Protein AF-A0A2E8PSR3-F1 (afdb_monomer)

Secondary structure (DSSP, 8-state):
-HHHHHHHHHHHHHHHHHHHHHHHHHHHHHHHHHHHHHHHHHHHHHHHHHHHHHS--HHHH--HHHHHHTTSS-HHHHHHHHHHHTPPPP--HHHHHHHHHHTSSEE----SS-SEEESS--GGG-EE-HHHHHHHHHHHHHHHHHHTTT--TT--PPP-EEEEEEEE----HHHHHHHHTT-TTS-S--GGGGTSEEEEEEEEEEEEPPPSPGGGGGG--HHHHHHHHHHHHHHHHHHHHSHHHHHHHHHHHHHHHHHTTSEEEEEETTTTEEEEEE-GGG--

Radius of gyration: 26.31 Å; Cα contacts (8 Å, |Δi|>4): 377; chains: 1; bounding box: 88×57×63 Å

Foldseek 3Di:
DVVVVVVVVVVVVVVVVVVVVVVVVVVVVVVVLVVLVVVLVVLLVLVLVLLVVPFDFQVVLDDPVLQVLLAVQDQVNLVVLVVVVVFDFAADLVSLVVCCVVLQKPADDDDLPDLAEEDPEDRSFRIAGPLLVLLVVVLSVQLQCLSCVPPDPPDPRDDWRKYWYWHGFAQHLVNQVVVCVPPVPDDSDGSNRRRQKTKTQLQFMFTSGDADDPPPPPQCDPSSVVVVVVNRVSRRVSSNVSSRRSSSSSSVSQSVCVVVVQWRWHDDVPVNIIMIGGNSVSRD

Structure (mmCIF, N/CA/C/O backbone):
data_AF-A0A2E8PSR3-F1
#
_entry.id   AF-A0A2E8PSR3-F1
#
loop_
_atom_site.group_PDB
_atom_site.id
_atom_site.type_symbol
_atom_site.label_atom_id
_atom_site.label_alt_id
_atom_site.label_comp_id
_atom_site.label_asym_id
_atom_site.label_entity_id
_atom_site.label_seq_id
_atom_site.pdbx_PDB_ins_code
_atom_site.Cartn_x
_atom_site.Cartn_y
_atom_site.Cartn_z
_atom_site.occupancy
_atom_site.B_iso_or_equiv
_atom_site.auth_seq_id
_atom_site.auth_comp_id
_atom_site.auth_asym_id
_atom_site.auth_atom_id
_atom_site.pdbx_PDB_model_num
ATOM 1 N N . MET A 1 1 ? 56.853 38.769 -36.477 1.00 58.41 1 MET A N 1
ATOM 2 C CA . MET A 1 1 ? 56.092 37.809 -37.316 1.00 58.41 1 MET A CA 1
ATOM 3 C C . MET A 1 1 ? 56.112 36.380 -36.774 1.00 58.41 1 MET A C 1
ATOM 5 O O . MET A 1 1 ? 55.035 35.826 -36.620 1.00 58.41 1 MET A O 1
ATOM 9 N N . LYS A 1 2 ? 57.267 35.787 -36.417 1.00 56.69 2 LYS A N 1
ATOM 10 C CA . LYS A 1 2 ? 57.313 34.405 -35.887 1.00 56.69 2 LYS A CA 1
ATOM 11 C C . LYS A 1 2 ? 56.528 34.196 -34.576 1.00 56.69 2 LYS A C 1
ATOM 13 O O . LYS A 1 2 ? 55.822 33.204 -34.482 1.00 56.69 2 LYS A O 1
ATOM 18 N N . SER A 1 3 ? 56.565 35.140 -33.623 1.00 60.84 3 SER A N 1
ATOM 19 C CA . SER A 1 3 ? 55.816 34.989 -32.358 1.00 60.84 3 SER A CA 1
ATOM 20 C C . SER A 1 3 ? 54.292 35.126 -32.510 1.00 60.84 3 SER A C 1
ATOM 22 O O . SER A 1 3 ? 53.546 34.518 -31.751 1.00 60.84 3 SER A O 1
ATOM 24 N N . LEU A 1 4 ? 53.812 35.869 -33.516 1.00 60.88 4 LEU A N 1
ATOM 25 C CA . LEU A 1 4 ? 52.376 36.007 -33.792 1.00 60.88 4 LEU A CA 1
ATOM 26 C C . LEU A 1 4 ? 51.797 34.709 -34.386 1.00 60.88 4 LEU A C 1
ATOM 28 O O . LEU A 1 4 ? 50.709 34.285 -34.006 1.00 60.88 4 LEU A O 1
ATOM 32 N N . LEU A 1 5 ? 52.556 34.046 -35.271 1.00 65.81 5 LEU A N 1
ATOM 33 C CA . LEU A 1 5 ? 52.178 32.751 -35.848 1.00 65.81 5 LEU A CA 1
ATOM 34 C C . LEU A 1 5 ? 52.137 31.634 -34.796 1.00 65.81 5 LEU A C 1
ATOM 36 O O . LEU A 1 5 ? 51.231 30.801 -34.823 1.00 65.81 5 LEU A O 1
ATOM 40 N N . THR A 1 6 ? 53.087 31.613 -33.856 1.00 68.31 6 THR A N 1
ATOM 41 C CA . THR A 1 6 ? 53.119 30.599 -32.790 1.00 68.31 6 THR A CA 1
ATOM 42 C C . THR A 1 6 ? 51.973 30.772 -31.796 1.00 68.31 6 THR A C 1
ATOM 44 O O . THR A 1 6 ? 51.371 29.781 -31.395 1.00 68.31 6 THR A O 1
ATOM 47 N N . VAL A 1 7 ? 51.612 32.013 -31.446 1.00 69.88 7 VAL A N 1
ATOM 48 C CA . VAL A 1 7 ? 50.466 32.293 -30.561 1.00 69.88 7 VAL A CA 1
ATOM 49 C C . VAL A 1 7 ? 49.140 31.932 -31.241 1.00 69.88 7 VAL A C 1
ATOM 51 O O . VAL A 1 7 ? 48.287 31.306 -30.619 1.00 69.88 7 VAL A O 1
ATOM 54 N N . SER A 1 8 ? 48.986 32.241 -32.533 1.00 72.25 8 SER A N 1
ATOM 55 C CA . SER A 1 8 ? 47.797 31.859 -33.309 1.00 72.25 8 SER A CA 1
ATOM 56 C C . SER A 1 8 ? 47.645 30.338 -33.449 1.00 72.25 8 SER A C 1
ATOM 58 O O . SER A 1 8 ? 46.539 29.820 -33.310 1.00 72.25 8 SER A O 1
ATOM 60 N N . SER A 1 9 ? 48.751 29.612 -33.646 1.00 78.94 9 SER A N 1
ATOM 61 C CA . SER A 1 9 ? 48.741 28.144 -33.737 1.00 78.94 9 SER A CA 1
ATOM 62 C C . SER A 1 9 ? 48.391 27.485 -32.399 1.00 78.94 9 SER A C 1
ATOM 64 O O . SER A 1 9 ? 47.628 26.523 -32.366 1.00 78.94 9 SER A O 1
ATOM 66 N N . LEU A 1 10 ? 48.899 28.025 -31.284 1.00 81.81 10 LEU A N 1
ATOM 67 C CA . LEU A 1 10 ? 48.559 27.549 -29.942 1.00 81.81 10 LEU A CA 1
ATOM 68 C C . LEU A 1 10 ? 47.076 27.781 -29.622 1.00 81.81 10 LEU A C 1
ATOM 70 O O . LEU A 1 10 ? 46.417 26.891 -29.092 1.00 81.81 10 LEU A O 1
ATOM 74 N N . PHE A 1 11 ? 46.535 28.944 -29.992 1.00 84.69 11 PHE A N 1
ATOM 75 C CA . PHE A 1 11 ? 45.114 29.247 -29.815 1.00 84.69 11 PHE A CA 1
ATOM 76 C C . PHE A 1 11 ? 44.221 28.303 -30.632 1.00 84.69 11 PHE A C 1
ATOM 78 O O . PHE A 1 11 ? 43.220 27.807 -30.119 1.00 84.69 11 PHE A O 1
ATOM 85 N N . LEU A 1 12 ? 44.610 27.994 -31.874 1.00 87.81 12 LEU A N 1
ATOM 86 C CA . LEU A 1 12 ? 43.885 27.043 -32.717 1.00 87.81 12 LEU A CA 1
ATOM 87 C C . LEU A 1 12 ? 43.895 25.628 -32.118 1.00 87.81 12 LEU A C 1
ATOM 89 O O . LEU A 1 12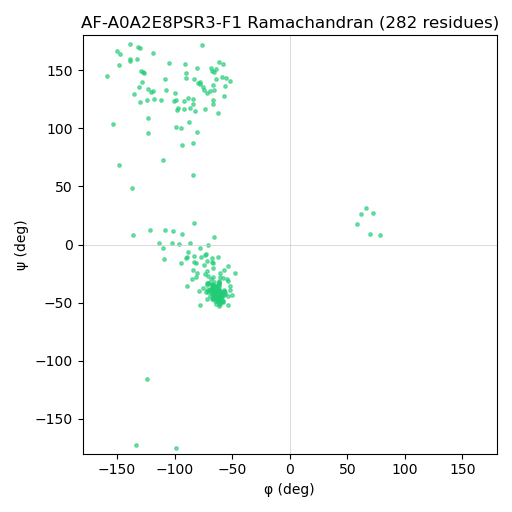 ? 42.860 24.972 -32.101 1.00 87.81 12 LEU A O 1
ATOM 93 N N . LEU A 1 13 ? 45.029 25.178 -31.570 1.00 88.06 13 LEU A N 1
ATOM 94 C CA . LEU A 1 13 ? 45.125 23.879 -30.894 1.00 88.06 13 LEU A CA 1
ATOM 95 C C . LEU A 1 13 ? 44.251 23.808 -29.638 1.00 88.06 13 LEU A C 1
ATOM 97 O O . LEU A 1 13 ? 43.579 22.800 -29.430 1.00 88.06 13 LEU A O 1
ATOM 101 N N . ILE A 1 14 ? 44.216 24.873 -28.830 1.00 90.44 14 ILE A N 1
ATOM 102 C CA . ILE A 1 14 ? 43.336 24.954 -27.654 1.00 90.44 14 ILE A CA 1
ATOM 103 C C . ILE A 1 14 ? 41.868 24.904 -28.088 1.00 90.44 14 ILE A C 1
ATOM 105 O O . ILE A 1 14 ? 41.088 24.158 -27.501 1.00 90.44 14 ILE A O 1
ATOM 109 N N . LEU A 1 15 ? 41.495 25.639 -29.140 1.00 91.00 15 LEU A N 1
ATOM 110 C CA . LEU A 1 15 ? 40.131 25.635 -29.667 1.00 91.00 15 LEU A CA 1
ATOM 111 C C . LEU A 1 15 ? 39.737 24.249 -30.199 1.00 91.00 15 LEU A C 1
ATOM 113 O O . LEU A 1 15 ? 38.677 23.741 -29.847 1.00 91.00 15 LEU A O 1
ATOM 117 N N . CYS A 1 16 ? 40.596 23.602 -30.992 1.00 91.38 16 CYS A N 1
ATOM 118 C CA . CYS A 1 16 ? 40.361 22.243 -31.483 1.00 91.38 16 CYS A CA 1
ATOM 119 C C . CYS A 1 16 ? 40.261 21.228 -30.337 1.00 91.38 16 CYS A C 1
ATOM 121 O O . CYS A 1 16 ? 39.385 20.368 -30.371 1.00 91.38 16 CYS A O 1
ATOM 123 N N . GLY A 1 17 ? 41.109 21.347 -29.311 1.00 90.00 17 GLY A N 1
ATOM 124 C CA . GLY A 1 17 ? 41.051 20.512 -28.113 1.00 90.00 17 GLY A CA 1
ATOM 125 C C . GLY A 1 17 ? 39.755 20.706 -27.324 1.00 90.00 17 GLY A C 1
ATOM 126 O O . GLY A 1 17 ? 39.128 19.724 -26.937 1.00 90.00 17 GLY A O 1
ATOM 127 N N . ALA A 1 18 ? 39.305 21.952 -27.148 1.00 90.56 18 ALA A N 1
ATOM 128 C CA . ALA A 1 18 ? 38.046 22.271 -26.476 1.00 90.56 18 ALA A CA 1
ATOM 129 C C . ALA A 1 18 ? 36.828 21.751 -27.256 1.00 90.56 18 ALA A C 1
ATOM 131 O O . ALA A 1 18 ? 35.923 21.170 -26.663 1.00 90.56 18 ALA A O 1
ATOM 132 N N . VAL A 1 19 ? 36.825 21.899 -28.585 1.00 91.06 19 VAL A N 1
ATOM 133 C CA . VAL A 1 19 ? 35.772 21.358 -29.457 1.00 91.06 19 VAL A CA 1
ATOM 134 C C . VAL A 1 19 ? 35.756 19.829 -29.409 1.00 91.06 19 VAL A C 1
ATOM 136 O O . VAL A 1 19 ? 34.691 19.241 -29.238 1.00 91.06 19 VAL A O 1
ATOM 139 N N . TYR A 1 20 ? 36.918 19.176 -29.499 1.00 93.06 20 TYR A N 1
ATOM 140 C CA . TYR A 1 20 ? 37.021 17.719 -29.385 1.00 93.06 20 TYR A CA 1
ATOM 141 C C . TYR A 1 20 ? 36.521 17.221 -28.026 1.00 93.06 20 TYR A C 1
ATOM 143 O O . TYR A 1 20 ? 35.704 16.305 -27.973 1.00 93.06 20 TYR A O 1
ATOM 151 N N . TYR A 1 21 ? 36.957 17.858 -26.935 1.00 92.06 21 TYR A N 1
ATOM 152 C CA . TYR A 1 21 ? 36.487 17.538 -25.589 1.00 92.06 21 TYR A CA 1
ATOM 153 C C . TYR A 1 21 ? 34.970 17.716 -25.470 1.00 92.06 21 TYR A C 1
ATOM 155 O O . TYR A 1 21 ? 34.292 16.852 -24.918 1.00 92.06 21 TYR A O 1
ATOM 163 N N . HIS A 1 22 ? 34.420 18.792 -26.041 1.00 89.69 22 HIS A N 1
ATOM 164 C CA . HIS A 1 22 ? 32.982 19.027 -26.050 1.00 89.69 22 HIS A CA 1
ATOM 165 C C . HIS A 1 22 ? 32.233 17.899 -26.777 1.00 89.69 22 HIS A C 1
ATO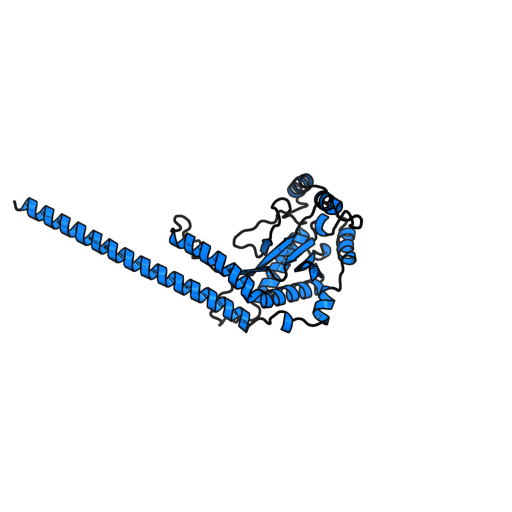M 167 O O . HIS A 1 22 ? 31.342 17.296 -26.183 1.00 89.69 22 HIS A O 1
ATOM 173 N N . PHE A 1 23 ? 32.636 17.534 -27.999 1.00 91.75 23 PHE A N 1
ATOM 174 C CA . PHE A 1 23 ? 32.025 16.420 -28.736 1.00 91.75 23 PHE A CA 1
ATOM 175 C C . PHE A 1 23 ? 32.157 15.077 -28.010 1.00 91.75 23 PHE A C 1
ATOM 177 O O . PHE A 1 23 ? 31.178 14.342 -27.915 1.00 91.75 23 PHE A O 1
ATOM 184 N N . TYR A 1 24 ? 33.328 14.773 -27.447 1.00 91.44 24 TYR A N 1
ATOM 185 C CA . TYR A 1 24 ? 33.545 13.557 -26.661 1.00 91.44 24 TYR A CA 1
ATOM 186 C C . TYR A 1 24 ? 32.639 13.504 -25.421 1.00 91.44 24 TYR A C 1
ATOM 188 O O . TYR A 1 24 ? 32.044 12.468 -25.119 1.00 91.44 24 TYR A O 1
ATOM 196 N N . SER A 1 25 ? 32.482 14.633 -24.721 1.00 85.75 25 SER A N 1
ATOM 197 C CA . SER A 1 25 ? 31.589 14.726 -23.563 1.00 85.75 25 SER A CA 1
ATOM 198 C C . SER A 1 25 ? 30.112 14.583 -23.946 1.00 85.75 25 SER A C 1
ATOM 200 O O . SER A 1 25 ? 29.358 13.959 -23.205 1.00 85.75 25 SER A O 1
ATOM 202 N N . LEU A 1 26 ? 29.700 15.095 -25.113 1.00 86.44 26 LEU A N 1
ATOM 203 C CA . LEU A 1 26 ? 28.344 14.910 -25.637 1.00 86.44 26 LEU A CA 1
ATOM 204 C C . LEU A 1 26 ? 28.065 13.448 -26.006 1.00 86.44 26 LEU A C 1
ATOM 206 O O . LEU A 1 26 ? 27.028 12.927 -25.609 1.00 86.44 26 LEU A O 1
ATOM 210 N N . ASP A 1 27 ? 28.986 12.777 -26.705 1.00 89.25 27 ASP A N 1
ATOM 211 C CA . ASP A 1 27 ? 28.855 11.351 -27.053 1.00 89.25 27 ASP A CA 1
ATOM 212 C C . ASP A 1 27 ? 28.768 10.468 -25.799 1.00 89.25 27 ASP A C 1
ATOM 214 O O . ASP A 1 27 ? 27.931 9.572 -25.715 1.00 89.25 27 ASP A O 1
ATOM 218 N N . THR A 1 28 ? 29.583 10.774 -24.785 1.00 85.69 28 THR A N 1
ATOM 219 C CA . THR A 1 28 ? 29.563 10.058 -23.502 1.00 85.69 28 THR A CA 1
ATOM 220 C C . THR A 1 28 ? 28.221 10.232 -22.788 1.00 85.69 28 THR A C 1
ATOM 222 O O . THR A 1 28 ? 27.603 9.241 -22.412 1.00 85.69 28 THR A O 1
ATOM 225 N N . ARG A 1 29 ? 27.716 11.471 -22.681 1.00 84.38 29 ARG A N 1
ATOM 226 C CA . ARG A 1 29 ? 26.393 11.754 -22.093 1.00 84.38 29 ARG A CA 1
ATOM 227 C C . ARG A 1 29 ? 25.262 11.079 -22.864 1.00 84.38 29 ARG A C 1
ATOM 229 O O . ARG A 1 29 ? 24.339 10.555 -22.255 1.00 84.38 29 ARG A O 1
ATOM 236 N N . GLN A 1 30 ? 25.323 11.072 -24.197 1.00 87.31 30 GLN A N 1
ATOM 237 C CA . GLN A 1 30 ? 24.314 10.408 -25.019 1.00 87.31 30 GLN A CA 1
ATOM 238 C C . GLN A 1 30 ? 24.288 8.894 -24.767 1.00 87.31 30 GLN A C 1
ATOM 240 O O . GLN A 1 30 ? 23.205 8.325 -24.650 1.00 87.31 30 GLN A O 1
ATOM 245 N N . LYS A 1 31 ? 25.454 8.241 -24.670 1.00 88.50 31 LYS A N 1
ATOM 246 C CA . LYS A 1 31 ? 25.545 6.810 -24.333 1.00 88.50 31 LYS A CA 1
ATOM 247 C C . LYS A 1 31 ? 24.966 6.520 -22.953 1.00 88.50 31 LYS A C 1
ATOM 249 O O . LYS A 1 31 ? 24.126 5.638 -22.836 1.00 88.50 31 LYS A O 1
ATOM 254 N N . GLU A 1 32 ? 25.334 7.317 -21.956 1.00 86.00 32 GLU A N 1
ATOM 255 C CA . GLU A 1 32 ? 24.836 7.191 -20.582 1.00 86.00 32 GLU A CA 1
ATOM 256 C C . GLU A 1 32 ? 23.307 7.369 -20.507 1.00 86.00 32 GLU A C 1
ATOM 258 O O . GLU A 1 32 ? 22.610 6.582 -19.871 1.00 86.00 32 GLU A O 1
ATOM 263 N N . MET A 1 33 ? 22.744 8.336 -21.244 1.00 85.62 33 MET A N 1
ATOM 264 C CA . MET A 1 33 ? 21.289 8.506 -21.359 1.00 85.62 33 MET A CA 1
ATOM 265 C C . MET A 1 33 ? 20.601 7.283 -21.979 1.00 85.62 33 MET A C 1
ATOM 267 O O . MET A 1 33 ? 19.538 6.877 -21.508 1.00 85.62 33 MET A O 1
ATOM 271 N N . VAL A 1 34 ? 21.176 6.701 -23.038 1.00 88.69 34 VAL A N 1
ATOM 272 C CA . VAL A 1 34 ? 20.627 5.497 -23.686 1.00 88.69 34 VAL A CA 1
ATOM 273 C C . VAL A 1 34 ? 20.688 4.301 -22.740 1.00 88.69 34 VAL A C 1
ATOM 275 O O . VAL A 1 34 ? 19.685 3.608 -22.591 1.00 88.69 34 VAL A O 1
ATOM 278 N N . GLU A 1 35 ? 21.811 4.097 -22.053 1.00 88.38 35 GLU A N 1
ATOM 279 C CA . GLU A 1 35 ? 21.977 3.028 -21.064 1.00 88.38 35 GLU A CA 1
ATOM 280 C C . GLU A 1 35 ? 20.976 3.164 -19.908 1.00 88.38 35 GLU A C 1
ATOM 282 O O . GLU A 1 35 ? 20.330 2.183 -19.537 1.00 88.38 35 GLU A O 1
ATOM 287 N N . ASN A 1 36 ? 20.758 4.381 -19.402 1.00 86.56 36 ASN A N 1
ATOM 288 C CA . ASN A 1 36 ? 19.761 4.655 -18.363 1.00 86.56 36 ASN A CA 1
ATOM 289 C C . ASN A 1 36 ? 18.327 4.372 -18.835 1.00 86.56 36 ASN A C 1
ATOM 291 O O . ASN A 1 36 ? 17.529 3.794 -18.091 1.00 86.56 36 ASN A O 1
ATOM 295 N N . LEU A 1 37 ? 17.986 4.749 -20.071 1.00 90.00 37 LEU A N 1
ATOM 296 C CA . LEU A 1 37 ? 16.670 4.472 -20.655 1.00 90.00 37 LEU A CA 1
ATOM 297 C C . LEU A 1 37 ? 16.450 2.976 -20.899 1.00 90.00 37 LEU A C 1
ATOM 299 O O . LEU A 1 37 ? 15.366 2.464 -20.610 1.00 90.00 37 LEU A O 1
ATOM 303 N N . ASP A 1 38 ? 17.458 2.270 -21.410 1.00 91.00 38 ASP A N 1
ATOM 304 C CA . ASP A 1 38 ? 17.392 0.826 -21.629 1.00 91.00 38 ASP A CA 1
ATOM 305 C C . ASP A 1 38 ? 17.302 0.070 -20.297 1.00 91.00 38 ASP A C 1
ATOM 307 O O . ASP A 1 38 ? 16.475 -0.835 -20.173 1.00 91.00 38 ASP A O 1
ATOM 311 N N . GLY A 1 39 ? 18.067 0.484 -19.281 1.00 90.00 39 GLY A N 1
ATOM 312 C CA . GLY A 1 39 ? 17.990 -0.057 -17.925 1.00 90.00 39 GLY A CA 1
ATOM 313 C C . GLY A 1 39 ? 16.611 0.146 -17.295 1.00 90.00 39 GLY A C 1
ATOM 314 O O . GLY A 1 39 ? 16.022 -0.804 -16.783 1.00 90.00 39 GLY A O 1
ATOM 315 N N . PHE A 1 40 ? 16.044 1.350 -17.409 1.00 91.75 40 PHE A N 1
ATOM 316 C CA . PHE A 1 40 ? 14.687 1.642 -16.944 1.00 91.75 40 PHE A CA 1
ATOM 317 C C . PHE A 1 40 ? 13.622 0.808 -17.674 1.00 91.75 40 PHE A C 1
ATOM 319 O O . PHE A 1 40 ? 12.723 0.247 -17.044 1.00 91.75 40 PHE A O 1
ATOM 326 N N . ARG A 1 41 ? 13.726 0.676 -19.005 1.00 93.94 41 ARG A N 1
ATOM 327 C CA . ARG A 1 41 ? 12.819 -0.170 -19.798 1.00 93.94 41 ARG A CA 1
ATOM 328 C C . ARG A 1 41 ? 12.906 -1.632 -19.362 1.00 93.94 41 ARG A C 1
ATOM 330 O O . ARG A 1 41 ? 11.871 -2.289 -19.245 1.00 93.94 41 ARG A O 1
ATOM 337 N N . GLN A 1 42 ? 14.119 -2.132 -19.139 1.00 92.19 42 GLN A N 1
ATOM 338 C CA . GLN A 1 42 ? 14.347 -3.503 -18.700 1.00 92.19 42 GLN A CA 1
ATOM 339 C C . GLN A 1 42 ? 13.782 -3.738 -17.295 1.00 92.19 42 GLN A C 1
ATOM 341 O O . GLN A 1 42 ? 13.098 -4.732 -17.088 1.00 92.19 42 GLN A O 1
ATOM 346 N N . GLU A 1 43 ? 13.961 -2.795 -16.364 1.00 92.31 43 GLU A N 1
ATOM 347 C CA . GLU A 1 43 ? 13.382 -2.883 -15.018 1.00 92.31 43 GLU A CA 1
ATOM 348 C C . GLU A 1 43 ? 11.850 -2.977 -15.055 1.00 92.31 43 GLU A C 1
ATOM 350 O O . GLU A 1 43 ? 11.272 -3.821 -14.366 1.00 92.31 43 GLU A O 1
ATOM 355 N N . ILE A 1 44 ? 11.181 -2.153 -15.875 1.00 95.06 44 ILE A N 1
ATOM 356 C CA . ILE A 1 44 ? 9.723 -2.227 -16.068 1.00 95.06 44 ILE A CA 1
ATOM 357 C C . ILE A 1 44 ? 9.323 -3.617 -16.565 1.00 95.06 44 ILE A C 1
ATOM 359 O O . ILE A 1 44 ? 8.407 -4.225 -16.008 1.00 95.06 44 ILE A O 1
ATOM 363 N N . TYR A 1 45 ? 10.005 -4.110 -17.602 1.00 94.44 45 TYR A N 1
ATOM 364 C CA . TYR A 1 45 ? 9.711 -5.405 -18.207 1.00 94.44 45 TYR A CA 1
ATOM 365 C C . TYR A 1 45 ? 9.900 -6.551 -17.208 1.00 94.44 45 TYR A C 1
ATOM 367 O O . TYR A 1 45 ? 8.982 -7.345 -17.009 1.00 94.44 45 TYR A O 1
ATOM 375 N N . ASP A 1 46 ? 11.048 -6.608 -16.534 1.00 93.12 46 ASP A N 1
ATOM 376 C CA . ASP A 1 46 ? 11.366 -7.662 -15.569 1.00 93.12 46 ASP A CA 1
ATOM 377 C C . ASP A 1 46 ? 10.392 -7.641 -14.387 1.00 93.12 46 ASP A C 1
ATOM 379 O O . ASP A 1 46 ? 9.918 -8.691 -13.952 1.00 93.12 46 ASP A O 1
ATOM 383 N N . THR A 1 47 ? 10.027 -6.446 -13.914 1.00 94.50 47 THR A N 1
ATOM 384 C CA . THR A 1 47 ? 9.029 -6.266 -12.852 1.00 94.50 47 THR A CA 1
ATOM 385 C C . THR A 1 47 ? 7.660 -6.785 -13.266 1.00 94.50 47 THR A C 1
ATOM 387 O O . THR A 1 47 ? 7.030 -7.536 -12.520 1.00 94.50 47 THR A O 1
ATOM 390 N N . GLU A 1 48 ? 7.185 -6.408 -14.452 1.00 95.69 48 GLU A N 1
ATOM 391 C CA . GLU A 1 48 ? 5.892 -6.868 -14.949 1.00 95.69 48 GLU A CA 1
ATOM 392 C C . GLU A 1 48 ? 5.872 -8.389 -15.139 1.00 95.69 48 GLU A C 1
ATOM 394 O O . GLU A 1 48 ? 4.955 -9.059 -14.655 1.00 95.69 48 GLU A O 1
ATOM 399 N N . ARG A 1 49 ? 6.908 -8.950 -15.778 1.00 94.62 49 ARG A N 1
ATOM 400 C CA . ARG A 1 49 ? 7.029 -10.397 -16.005 1.00 94.62 49 ARG A CA 1
ATOM 401 C C . ARG A 1 49 ? 7.077 -11.177 -14.705 1.00 94.62 49 ARG A C 1
ATOM 403 O O . ARG A 1 49 ? 6.317 -12.135 -14.574 1.00 94.62 49 ARG A O 1
ATOM 410 N N . PHE A 1 50 ? 7.886 -10.742 -13.738 1.00 94.62 50 PHE A N 1
ATOM 411 C CA . PHE A 1 50 ? 8.003 -11.420 -12.452 1.00 94.62 50 PHE A CA 1
ATOM 412 C C . PHE A 1 50 ? 6.632 -11.599 -11.796 1.00 94.62 50 PHE A C 1
ATOM 414 O O . PHE A 1 50 ? 6.254 -12.720 -11.453 1.00 94.62 50 PHE A O 1
ATOM 421 N N . TYR A 1 51 ? 5.850 -10.525 -11.666 1.00 95.88 51 TYR A N 1
ATOM 422 C CA . TYR A 1 51 ? 4.552 -10.610 -10.998 1.00 95.88 51 TYR A CA 1
ATOM 423 C C . TYR A 1 51 ? 3.496 -11.360 -11.813 1.00 95.88 51 TYR A C 1
ATOM 425 O O . TYR A 1 51 ? 2.665 -12.042 -11.216 1.00 95.88 51 TYR A O 1
ATOM 433 N N . ILE A 1 52 ? 3.522 -11.278 -13.147 1.00 95.44 52 ILE A N 1
ATOM 434 C CA . ILE A 1 52 ? 2.623 -12.066 -14.005 1.00 95.44 52 ILE A CA 1
ATOM 435 C C . ILE A 1 52 ? 2.890 -13.567 -13.859 1.00 95.44 52 ILE A C 1
ATOM 437 O O . ILE A 1 52 ? 1.945 -14.351 -13.820 1.00 95.44 52 ILE A O 1
ATOM 441 N N . GLU A 1 53 ? 4.156 -13.969 -13.793 1.00 94.06 53 GLU A N 1
ATOM 442 C CA . GLU A 1 53 ? 4.550 -15.380 -13.769 1.00 94.06 53 GLU A CA 1
ATOM 443 C C . GLU A 1 53 ? 4.435 -16.002 -12.372 1.00 94.06 53 GLU A C 1
ATOM 445 O O . GLU A 1 53 ? 4.197 -17.203 -12.253 1.00 94.06 53 GLU A O 1
ATOM 450 N N . ASN A 1 54 ? 4.565 -15.195 -11.313 1.00 94.00 54 ASN A N 1
ATOM 451 C CA . ASN A 1 54 ? 4.684 -15.702 -9.945 1.00 94.00 54 ASN A CA 1
ATOM 452 C C . ASN A 1 54 ? 3.462 -15.466 -9.056 1.00 94.00 54 ASN A C 1
ATOM 454 O O . ASN A 1 54 ? 3.394 -16.050 -7.969 1.00 94.00 54 ASN A O 1
ATOM 458 N N . LEU A 1 55 ? 2.505 -14.632 -9.472 1.00 95.75 55 LEU A N 1
ATOM 459 C CA . LEU A 1 55 ? 1.298 -14.359 -8.697 1.00 95.75 55 LEU A CA 1
ATOM 460 C C . LEU A 1 55 ? 0.031 -14.674 -9.496 1.00 95.75 55 LEU A C 1
ATOM 462 O O . LEU A 1 55 ? -0.113 -14.221 -10.633 1.00 95.75 55 LEU A O 1
ATOM 466 N N . PRO A 1 56 ? -0.941 -15.379 -8.891 1.00 96.88 56 PRO A N 1
ATOM 467 C CA . PRO A 1 56 ? -2.247 -15.533 -9.505 1.00 96.88 56 PRO A CA 1
ATOM 468 C C . PRO A 1 56 ? -2.967 -14.182 -9.551 1.00 96.88 56 PRO A C 1
ATOM 470 O O . PRO A 1 56 ? -2.828 -13.341 -8.658 1.00 96.88 56 PRO A O 1
ATOM 473 N N . ILE A 1 57 ? -3.805 -13.992 -10.564 1.00 97.81 57 ILE A N 1
ATOM 474 C CA . ILE A 1 57 ? -4.795 -12.913 -10.550 1.00 97.81 57 ILE A CA 1
ATOM 475 C C . ILE A 1 57 ? -5.860 -13.203 -9.483 1.00 97.81 57 ILE A C 1
ATOM 477 O O . ILE A 1 57 ? -6.143 -14.360 -9.169 1.00 97.81 57 ILE A O 1
ATOM 481 N N . TYR A 1 58 ? -6.471 -12.154 -8.927 1.00 97.38 58 TYR A N 1
ATOM 482 C CA . TYR A 1 58 ? -7.452 -12.278 -7.844 1.00 97.38 58 TYR A CA 1
ATOM 483 C C . TYR A 1 58 ? -8.578 -13.268 -8.141 1.00 97.38 58 TYR A C 1
ATOM 485 O O . TYR A 1 58 ? -8.984 -13.997 -7.249 1.00 97.38 58 TYR A O 1
ATOM 493 N N . GLU A 1 59 ? -9.079 -13.306 -9.370 1.00 96.19 59 GLU A N 1
ATOM 494 C CA . GLU A 1 59 ? -10.187 -14.175 -9.768 1.00 96.19 59 GLU A CA 1
ATOM 495 C C . GLU A 1 59 ? -9.816 -15.663 -9.760 1.00 96.19 59 GLU A C 1
ATOM 497 O O . GLU A 1 59 ? -10.682 -16.482 -9.477 1.00 96.19 59 GLU A O 1
ATOM 502 N N . ASP A 1 60 ? -8.547 -16.001 -10.006 1.00 96.94 60 ASP A N 1
ATOM 503 C CA . ASP A 1 60 ? -8.061 -17.386 -9.959 1.00 96.94 60 ASP A CA 1
ATOM 504 C C . ASP A 1 60 ? -7.680 -17.792 -8.527 1.00 96.94 60 ASP A C 1
ATOM 506 O O . ASP A 1 60 ? -7.769 -18.956 -8.142 1.00 96.94 60 ASP A O 1
ATOM 510 N N . TRP A 1 61 ? -7.240 -16.822 -7.720 1.00 96.62 61 TRP A N 1
ATOM 511 C CA . TRP A 1 61 ? -6.889 -17.035 -6.317 1.00 96.62 61 TRP A CA 1
ATOM 512 C C . TRP A 1 61 ? -8.118 -17.109 -5.400 1.00 96.62 61 TRP A C 1
ATOM 514 O O . TRP A 1 61 ? -8.153 -17.901 -4.449 1.00 96.62 61 TRP A O 1
ATOM 524 N N . SER A 1 62 ? -9.107 -16.252 -5.649 1.00 95.12 62 SER A N 1
ATOM 525 C CA . SER A 1 62 ? -10.295 -16.089 -4.819 1.00 95.12 62 SER A CA 1
ATOM 526 C C . SER A 1 62 ? -11.296 -17.207 -5.081 1.00 95.12 62 SER A C 1
ATOM 528 O O . SER A 1 62 ? -11.547 -17.597 -6.216 1.00 95.12 62 SER A O 1
ATOM 530 N N . ASP A 1 63 ? -11.915 -17.690 -4.012 1.00 94.31 63 ASP A N 1
ATOM 531 C CA . ASP A 1 63 ? -13.092 -18.547 -4.079 1.00 94.31 63 ASP A CA 1
ATOM 532 C C . ASP A 1 63 ? -14.156 -18.017 -3.106 1.00 94.31 63 ASP A C 1
ATOM 534 O O . ASP A 1 63 ? -13.899 -17.119 -2.295 1.00 94.31 63 ASP A O 1
ATOM 538 N N . GLY A 1 64 ? -15.371 -18.566 -3.185 1.00 90.88 64 GLY A N 1
ATOM 539 C CA . GLY A 1 64 ? -16.478 -18.139 -2.327 1.00 90.88 64 GLY A CA 1
ATOM 540 C C . GLY A 1 64 ? -16.183 -18.276 -0.828 1.00 90.88 64 GLY A C 1
ATOM 541 O O . GLY A 1 64 ? -16.699 -17.486 -0.041 1.00 90.88 64 GLY A O 1
ATOM 542 N N . GLY A 1 65 ? -15.327 -19.223 -0.432 1.00 95.38 65 GLY A N 1
ATOM 543 C CA . GLY A 1 65 ? -14.893 -19.402 0.952 1.00 95.38 65 GLY A CA 1
ATOM 544 C C . GLY A 1 65 ? -13.951 -18.291 1.406 1.00 95.38 65 GLY A C 1
ATOM 545 O O . GLY A 1 65 ? -14.178 -17.690 2.452 1.00 95.38 65 GLY A O 1
ATOM 546 N N . LYS A 1 66 ? -12.945 -17.943 0.596 1.00 95.94 66 LYS A N 1
ATOM 547 C CA . LYS A 1 66 ? -12.009 -16.846 0.904 1.00 95.94 66 LYS A CA 1
ATOM 548 C C . LYS A 1 66 ? -12.714 -15.493 1.000 1.00 95.94 66 LYS A C 1
ATOM 550 O O . LYS A 1 66 ? -12.425 -14.712 1.905 1.00 95.94 66 LYS A O 1
ATOM 555 N N . GLU A 1 67 ? -13.656 -15.207 0.100 1.00 93.75 67 GLU A N 1
ATOM 556 C CA . GLU A 1 67 ? -14.456 -13.981 0.208 1.00 93.75 67 GLU A CA 1
ATOM 557 C C . GLU A 1 67 ? -15.386 -13.991 1.424 1.00 93.75 67 GLU A C 1
ATOM 559 O O . GLU A 1 67 ? -15.596 -12.939 2.029 1.00 93.75 67 GLU A O 1
ATOM 564 N N . ALA A 1 68 ? -15.952 -15.148 1.780 1.00 94.06 68 ALA A N 1
ATOM 565 C CA . ALA A 1 68 ? -16.760 -15.284 2.986 1.00 94.06 68 ALA A CA 1
ATOM 566 C C . ALA A 1 68 ? -15.915 -15.069 4.252 1.00 94.06 68 ALA A C 1
ATOM 568 O O . ALA A 1 68 ? -16.361 -14.377 5.164 1.00 94.06 68 ALA A O 1
ATOM 569 N N . ASP A 1 69 ? -14.674 -15.562 4.280 1.00 96.00 69 ASP A N 1
ATOM 570 C CA . ASP A 1 69 ? -13.731 -15.327 5.377 1.00 96.00 69 ASP A CA 1
ATOM 571 C C . ASP A 1 69 ? -13.397 -13.832 5.535 1.00 96.00 69 ASP A C 1
ATOM 573 O O . ASP A 1 69 ? -13.377 -13.322 6.656 1.00 96.00 69 ASP A O 1
ATOM 577 N N . LEU A 1 70 ? -13.215 -13.095 4.430 1.00 94.69 70 LEU A N 1
ATOM 578 C CA . LEU A 1 70 ? -13.065 -11.628 4.436 1.00 94.69 70 LEU A CA 1
ATOM 579 C C . LEU A 1 70 ? -14.369 -10.878 4.758 1.00 94.69 70 LEU A C 1
ATOM 581 O O . LEU A 1 70 ? -14.389 -9.653 4.759 1.00 94.69 70 LEU A O 1
ATOM 585 N N . ARG A 1 71 ? -15.483 -11.577 4.980 1.00 91.75 71 ARG A N 1
ATOM 586 C CA . ARG A 1 71 ? -16.761 -11.004 5.434 1.00 91.75 71 ARG A CA 1
ATOM 587 C C . ARG A 1 71 ? -17.227 -11.617 6.753 1.00 91.75 71 ARG A C 1
ATOM 589 O O . ARG A 1 71 ? -18.380 -11.440 7.138 1.00 91.75 71 ARG A O 1
ATOM 596 N N . ARG A 1 72 ? -16.349 -12.354 7.438 1.00 93.56 72 ARG A N 1
ATOM 597 C CA . ARG A 1 72 ? -16.671 -13.047 8.687 1.00 93.56 72 ARG A CA 1
ATOM 598 C C . ARG A 1 72 ? -16.910 -12.076 9.838 1.00 93.56 72 ARG A C 1
ATOM 600 O O . ARG A 1 72 ? -17.837 -12.278 10.615 1.00 93.56 72 ARG A O 1
ATOM 607 N N . PHE A 1 73 ? -16.050 -11.070 9.963 1.00 93.94 73 PHE A N 1
ATOM 608 C CA . PHE A 1 73 ? -16.184 -10.005 10.948 1.00 93.94 73 PHE A CA 1
ATOM 609 C C . PHE A 1 73 ? -16.832 -8.828 10.235 1.00 93.94 73 PHE A C 1
ATOM 611 O O . PHE A 1 73 ? -16.293 -8.330 9.254 1.00 93.94 73 PHE A O 1
ATOM 618 N N . LEU A 1 74 ? -18.034 -8.448 10.652 1.00 92.19 74 LEU A N 1
ATOM 619 C CA . LEU A 1 74 ? -18.763 -7.332 10.073 1.00 92.19 74 LEU A CA 1
ATOM 620 C C . LEU A 1 74 ? -18.580 -6.101 10.966 1.00 92.19 74 LEU A C 1
ATOM 622 O O . LEU A 1 74 ? -17.842 -6.102 11.951 1.00 92.19 74 LEU A O 1
ATOM 626 N N . LEU A 1 75 ? -19.269 -5.014 10.624 1.00 89.62 75 LEU A N 1
ATOM 627 C CA . LEU A 1 75 ? -19.138 -3.739 11.328 1.00 89.62 75 LEU A CA 1
ATOM 628 C C . LEU A 1 75 ? -19.319 -3.866 12.852 1.00 89.62 75 LEU A C 1
ATOM 630 O O . LEU A 1 75 ? -18.641 -3.180 13.612 1.00 89.62 75 LEU A O 1
ATOM 634 N N . LYS A 1 76 ? -20.212 -4.753 13.308 1.00 92.25 76 LYS A N 1
ATOM 635 C CA . LYS A 1 76 ? -20.462 -4.969 14.736 1.00 92.25 76 LYS A CA 1
ATOM 636 C C . LYS A 1 76 ? -19.210 -5.475 15.451 1.00 92.25 76 LYS A C 1
ATOM 638 O O . LYS A 1 76 ? -18.866 -4.955 16.506 1.00 92.25 76 LYS A O 1
ATOM 643 N N . GLU A 1 77 ? -18.531 -6.463 14.883 1.00 94.75 77 GLU A N 1
ATOM 644 C CA . GLU A 1 77 ? -17.317 -7.048 15.447 1.00 94.75 77 GLU A CA 1
ATOM 645 C C . GLU A 1 77 ? -16.176 -6.026 15.469 1.00 94.75 77 GLU A C 1
ATOM 647 O O . GLU A 1 77 ? -15.432 -5.961 16.441 1.00 94.75 77 GLU A O 1
ATOM 652 N N . HIS A 1 78 ? -16.081 -5.165 14.453 1.00 94.06 78 HIS A N 1
ATOM 653 C CA . HIS A 1 78 ? -15.106 -4.072 14.423 1.00 94.06 78 HIS A CA 1
ATOM 654 C C . HIS A 1 78 ? -15.357 -3.027 15.524 1.00 94.06 78 HIS A C 1
ATOM 656 O O . HIS A 1 78 ? -14.411 -2.565 16.158 1.00 94.06 78 HIS A O 1
ATOM 662 N N . LEU A 1 79 ? -16.620 -2.678 15.799 1.00 91.44 79 LEU A N 1
ATOM 663 C CA . LEU A 1 79 ? -16.972 -1.778 16.906 1.00 91.44 79 LEU A CA 1
ATOM 664 C C . LEU A 1 79 ? -16.681 -2.409 18.277 1.00 91.44 79 LEU A C 1
ATOM 666 O O . LEU A 1 79 ? -16.172 -1.732 19.162 1.00 91.44 79 LEU A O 1
ATOM 670 N N . GLN A 1 80 ? -16.888 -3.720 18.431 1.00 93.38 80 GLN A N 1
ATOM 671 C CA . GLN A 1 80 ? -16.549 -4.430 19.671 1.00 93.38 80 GLN A CA 1
ATOM 672 C C . GLN A 1 80 ? -15.053 -4.376 20.010 1.00 93.38 80 GLN A C 1
ATOM 674 O O . GLN A 1 80 ? -14.697 -4.373 21.189 1.00 93.38 80 GLN A O 1
ATOM 679 N N . VAL A 1 81 ? -14.167 -4.333 19.006 1.00 93.94 81 VAL A N 1
ATOM 680 C CA . VAL A 1 81 ? -12.718 -4.159 19.228 1.00 93.94 81 VAL A CA 1
ATOM 681 C C . VAL A 1 81 ? -12.442 -2.836 19.924 1.00 93.94 81 VAL A C 1
ATOM 683 O O . VAL A 1 81 ? -11.662 -2.786 20.874 1.00 93.94 81 VAL A O 1
ATOM 686 N N . VAL A 1 82 ? -13.092 -1.776 19.453 1.00 90.00 82 VAL A N 1
ATOM 687 C CA . VAL A 1 82 ? -12.952 -0.438 20.014 1.00 90.00 82 VAL A CA 1
ATOM 688 C C . VAL A 1 82 ? -13.491 -0.391 21.441 1.00 90.00 82 VAL A C 1
ATOM 690 O O . VAL A 1 82 ? -12.785 0.074 22.334 1.00 90.00 82 VAL A O 1
ATOM 693 N N . ASP A 1 83 ? -14.696 -0.923 21.664 1.00 89.50 83 ASP A N 1
ATOM 694 C CA . ASP A 1 83 ? -15.321 -0.960 22.991 1.00 89.50 83 ASP A CA 1
ATOM 695 C C . ASP A 1 83 ? -14.421 -1.688 24.000 1.00 89.50 83 ASP A C 1
ATOM 697 O O . ASP A 1 83 ? -14.205 -1.224 25.119 1.00 89.50 83 ASP A O 1
ATOM 701 N N . LYS A 1 84 ? -13.836 -2.819 23.586 1.00 93.31 84 LYS A N 1
ATOM 702 C CA . LYS A 1 84 ? -12.914 -3.604 24.414 1.00 93.31 84 LYS A CA 1
ATOM 703 C C . LYS A 1 84 ? -11.606 -2.864 24.701 1.00 93.31 84 LYS A C 1
ATOM 705 O O . LYS A 1 84 ? -11.041 -3.036 25.779 1.00 93.31 84 LYS A O 1
ATOM 710 N N . ALA A 1 85 ? -11.120 -2.068 23.751 1.00 91.88 85 ALA A N 1
ATOM 711 C CA . ALA A 1 85 ? -9.916 -1.262 23.922 1.00 91.88 85 ALA A CA 1
ATOM 712 C C . ALA A 1 85 ? -10.125 -0.072 24.879 1.00 91.88 85 ALA A C 1
ATOM 714 O O . ALA A 1 85 ? -9.138 0.509 25.325 1.00 91.88 85 ALA A O 1
ATOM 715 N N . GLY A 1 86 ? -11.376 0.281 25.206 1.00 90.69 86 GLY A N 1
ATOM 716 C CA . GLY A 1 86 ? -11.696 1.378 26.123 1.00 90.69 86 GLY A CA 1
ATOM 717 C C . GLY A 1 86 ? -11.296 2.751 25.581 1.00 90.69 86 GLY A C 1
ATOM 718 O O . GLY A 1 86 ? -10.898 3.620 26.352 1.00 90.69 86 GLY A O 1
ATOM 719 N N . LEU A 1 87 ? -11.334 2.922 24.256 1.00 89.38 87 LEU A N 1
ATOM 720 C CA . LEU A 1 87 ? -10.974 4.173 23.593 1.00 89.38 87 LEU A CA 1
ATOM 721 C C . LEU A 1 87 ? -12.193 5.079 23.427 1.00 89.38 87 LEU A C 1
ATOM 723 O O . LEU A 1 87 ? -13.279 4.617 23.084 1.00 89.38 87 LEU A O 1
ATOM 727 N N . GLU A 1 88 ? -11.973 6.381 23.569 1.00 89.12 88 GLU A N 1
ATOM 728 C CA . GLU A 1 88 ? -12.960 7.407 23.237 1.00 89.12 88 GLU A CA 1
ATOM 729 C C . GLU A 1 88 ? -12.806 7.856 21.773 1.00 89.12 88 GLU A C 1
ATOM 731 O O . GLU A 1 88 ? -11.694 7.844 21.229 1.00 89.12 88 GLU A O 1
ATOM 736 N N . PRO A 1 89 ? -13.904 8.228 21.092 1.00 91.31 89 PRO A N 1
ATOM 737 C CA . PRO A 1 89 ? -13.834 8.681 19.714 1.00 91.31 89 PRO A CA 1
ATOM 738 C C . PRO A 1 89 ? -13.276 10.103 19.641 1.00 91.31 89 PRO A C 1
ATOM 740 O O . PRO A 1 89 ? -13.734 11.000 20.341 1.00 91.31 89 PRO A O 1
ATOM 743 N N . VAL A 1 90 ? -12.365 10.331 18.700 1.00 91.88 90 VAL A N 1
ATOM 744 C CA . VAL A 1 90 ? -11.808 11.653 18.414 1.00 91.88 90 VAL A CA 1
ATOM 745 C C . VAL A 1 90 ? -12.903 12.551 17.844 1.00 91.88 90 VAL A C 1
ATOM 747 O O . VAL A 1 90 ? -13.503 12.256 16.806 1.00 91.88 90 VAL A O 1
ATOM 750 N N . GLY A 1 91 ? -13.177 13.664 18.507 1.00 87.06 91 GLY A N 1
ATOM 751 C CA . GLY A 1 91 ? -14.244 14.600 18.185 1.00 87.06 91 GLY A CA 1
ATOM 752 C C . GLY A 1 91 ? -13.922 15.520 17.011 1.00 87.06 91 GLY A C 1
ATOM 753 O O . GLY A 1 91 ? -14.719 15.606 16.069 1.00 87.06 91 GLY A O 1
ATOM 754 N N . SER A 1 92 ? -12.773 16.200 17.039 1.00 88.62 92 SER A N 1
ATOM 755 C CA . SER A 1 92 ? -12.425 17.273 16.089 1.00 88.62 92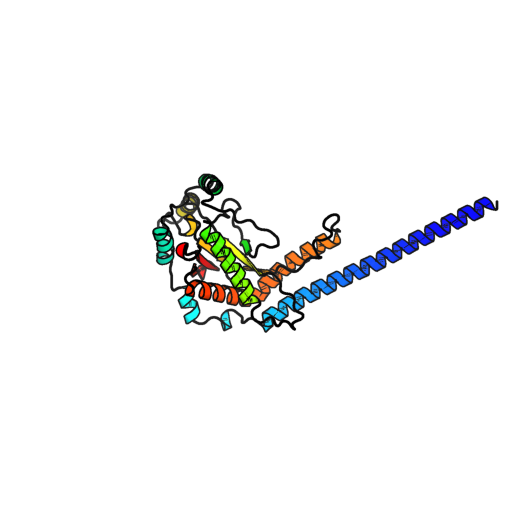 SER A CA 1
ATOM 756 C C . SER A 1 92 ? -10.968 17.225 15.612 1.00 88.62 92 SER A C 1
ATOM 758 O O . SER A 1 92 ? -10.160 16.451 16.111 1.00 88.62 92 SER A O 1
ATOM 760 N N . VAL A 1 93 ? -10.618 18.068 14.634 1.00 89.44 93 VAL A N 1
ATOM 761 C CA . VAL A 1 93 ? -9.228 18.212 14.163 1.00 89.44 93 VAL A CA 1
ATOM 762 C C . VAL A 1 93 ? -8.320 18.835 15.231 1.00 89.44 93 VAL A C 1
ATOM 764 O O . VAL A 1 93 ? -7.161 18.441 15.339 1.00 89.44 93 VAL A O 1
ATOM 767 N N . ASP A 1 94 ? -8.836 19.751 16.052 1.00 90.88 94 ASP A N 1
ATOM 768 C CA . ASP A 1 94 ? -8.065 20.346 17.152 1.00 90.88 94 ASP A CA 1
ATOM 769 C C . ASP A 1 94 ? -7.685 19.288 18.196 1.00 90.88 94 ASP A C 1
ATOM 771 O O . ASP A 1 94 ? -6.566 19.274 18.709 1.00 90.88 94 ASP A O 1
ATOM 775 N N . GLU A 1 95 ? -8.594 18.346 18.453 1.00 93.19 95 GLU A N 1
ATOM 776 C CA . GLU A 1 95 ? -8.352 17.222 19.354 1.00 93.19 95 GLU A CA 1
ATOM 777 C C . GLU A 1 95 ? -7.264 16.279 18.825 1.00 93.19 95 GLU A C 1
ATOM 779 O O . GLU A 1 95 ? -6.408 15.860 19.601 1.00 93.19 95 GLU A O 1
ATOM 784 N N . ILE A 1 96 ? -7.204 16.035 17.506 1.00 94.38 96 ILE A N 1
ATOM 785 C CA . ILE A 1 96 ? -6.116 15.257 16.879 1.00 94.38 96 ILE A CA 1
ATOM 786 C C . ILE A 1 96 ? -4.752 15.840 17.250 1.00 94.38 96 ILE A C 1
ATOM 788 O O . ILE A 1 96 ? -3.829 15.098 17.578 1.00 94.38 96 ILE A O 1
ATOM 792 N N . GLN A 1 97 ? -4.609 17.167 17.192 1.00 93.00 97 GLN A N 1
ATOM 793 C CA . GLN A 1 97 ? -3.333 17.827 17.469 1.00 93.00 97 GLN A CA 1
ATOM 794 C C . GLN A 1 97 ? -2.925 17.688 18.938 1.00 93.00 97 GLN A C 1
ATOM 796 O O . GLN A 1 97 ? -1.747 17.464 19.224 1.00 93.00 97 GLN A O 1
ATOM 801 N N . SER A 1 98 ? -3.878 17.788 19.866 1.00 94.12 98 SER A N 1
ATOM 802 C CA . SER A 1 98 ? -3.632 17.555 21.295 1.00 94.12 98 SER A CA 1
ATOM 803 C C . SER A 1 98 ? -3.227 16.103 21.558 1.00 94.12 98 SER A C 1
ATOM 805 O O . SER A 1 98 ? -2.150 15.854 22.097 1.00 94.12 98 SER A O 1
ATOM 807 N N . MET A 1 99 ? -4.005 15.145 21.051 1.00 96.06 99 MET A N 1
ATOM 808 C CA . MET A 1 99 ? -3.734 13.710 21.185 1.00 96.06 99 MET A CA 1
ATOM 809 C C . MET A 1 99 ? -2.405 13.293 20.539 1.00 96.06 99 MET A C 1
ATOM 811 O O . MET A 1 99 ? -1.681 12.446 21.061 1.00 96.06 99 MET A O 1
ATOM 815 N N . SER A 1 100 ? -2.032 13.915 19.417 1.00 94.88 100 SER A N 1
ATOM 816 C CA . SER A 1 100 ? -0.739 13.669 18.775 1.00 94.88 100 SER A CA 1
ATOM 817 C C . SER A 1 100 ? 0.436 14.139 19.634 1.00 94.88 100 SER A C 1
ATOM 819 O O . SER A 1 100 ? 1.463 13.465 19.657 1.00 94.88 100 SER A O 1
ATOM 821 N N . LYS A 1 101 ? 0.306 15.264 20.351 1.00 94.19 101 LYS A N 1
ATOM 822 C CA . LYS A 1 101 ? 1.340 15.744 21.288 1.00 94.19 101 LYS A CA 1
ATOM 823 C C . LYS A 1 101 ? 1.449 14.857 22.525 1.00 94.19 101 LYS A C 1
ATOM 825 O O . LYS A 1 101 ? 2.540 14.686 23.056 1.00 94.19 101 LYS A O 1
ATOM 830 N N . GLU A 1 102 ? 0.329 14.292 22.960 1.00 94.44 102 GLU A N 1
ATOM 831 C CA . GLU A 1 102 ? 0.248 13.346 24.079 1.00 94.44 102 GLU A CA 1
ATOM 832 C C . GLU A 1 102 ? 0.719 11.930 23.702 1.00 94.44 102 GLU A C 1
ATOM 834 O O . GLU A 1 102 ? 0.904 11.086 24.576 1.00 94.44 102 GLU A O 1
ATOM 839 N N . GLY A 1 103 ? 0.933 11.657 22.409 1.00 93.00 103 GLY A N 1
ATOM 840 C CA . GLY A 1 103 ? 1.376 10.357 21.899 1.00 93.00 103 GLY A CA 1
ATOM 841 C C . GLY A 1 103 ? 0.270 9.300 21.801 1.00 93.00 103 GLY A C 1
ATOM 842 O O . GLY A 1 103 ? 0.561 8.138 21.517 1.00 93.00 103 GLY A O 1
ATOM 843 N N . THR A 1 104 ? -0.994 9.679 22.008 1.00 94.12 104 THR A N 1
ATOM 844 C CA . THR A 1 104 ? -2.160 8.784 21.877 1.00 94.12 104 THR A CA 1
ATOM 845 C C . THR A 1 104 ? -2.615 8.623 20.423 1.00 94.12 104 THR A C 1
ATOM 847 O O . THR A 1 104 ? -3.296 7.653 20.087 1.00 94.12 104 THR A O 1
ATOM 850 N N . LEU A 1 105 ? -2.165 9.516 19.536 1.00 97.00 105 LEU A N 1
ATOM 851 C CA . LEU A 1 105 ? -2.215 9.372 18.082 1.00 97.00 105 LEU A CA 1
ATOM 852 C C . LEU A 1 105 ? -0.829 9.589 17.471 1.00 97.00 105 LEU A C 1
ATOM 854 O O . LEU A 1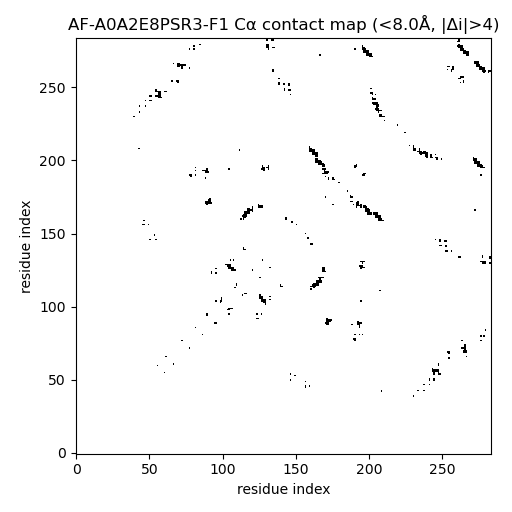 105 ? -0.034 10.391 17.954 1.00 97.00 105 LEU A O 1
ATOM 858 N N . VAL A 1 106 ? -0.561 8.904 16.363 1.00 97.25 106 VAL A N 1
ATOM 859 C CA . VAL A 1 106 ? 0.684 9.018 15.598 1.00 97.25 106 VAL A CA 1
ATOM 860 C C . VAL A 1 106 ? 0.358 9.467 14.181 1.00 97.25 106 VAL A C 1
ATOM 862 O O . VAL A 1 106 ? -0.535 8.901 13.545 1.00 97.25 106 VAL A O 1
ATOM 865 N N . SER A 1 107 ? 1.078 10.486 13.705 1.00 97.00 107 SER A N 1
ATOM 866 C CA . SER A 1 107 ? 1.002 10.939 12.313 1.00 97.00 107 SER A CA 1
ATOM 867 C C . SER A 1 107 ? 1.555 9.867 11.381 1.00 97.00 107 SER A C 1
ATOM 869 O O . SER A 1 107 ? 2.594 9.262 11.651 1.00 97.00 107 SER A O 1
ATOM 871 N N . LEU A 1 108 ? 0.862 9.639 10.273 1.00 96.56 108 LEU A N 1
ATOM 872 C CA . LEU A 1 108 ? 1.311 8.768 9.204 1.00 96.56 108 LEU A CA 1
ATOM 873 C C . LEU A 1 108 ? 2.028 9.608 8.146 1.00 96.56 108 LEU A C 1
ATOM 875 O O . LEU A 1 108 ? 1.403 10.248 7.292 1.00 96.56 108 LEU A O 1
ATOM 879 N N . GLU A 1 109 ? 3.352 9.578 8.202 1.00 90.81 109 GLU A N 1
ATOM 880 C CA . GLU A 1 109 ? 4.201 10.233 7.214 1.00 90.81 109 GLU A CA 1
ATOM 881 C C . GLU A 1 109 ? 4.334 9.384 5.942 1.00 90.81 109 GLU A C 1
ATOM 883 O O . GLU A 1 109 ? 4.212 8.159 5.966 1.00 90.81 109 GLU A O 1
ATOM 888 N N . GLN A 1 110 ? 4.556 10.052 4.808 1.00 87.56 110 GLN A N 1
ATOM 889 C CA . GLN A 1 110 ? 4.727 9.399 3.511 1.00 87.56 110 GLN A CA 1
ATOM 890 C C . GLN A 1 110 ? 5.988 9.916 2.821 1.00 87.56 110 GLN A C 1
ATOM 892 O O . GLN A 1 110 ? 6.087 11.100 2.502 1.00 87.56 110 GLN A O 1
ATOM 897 N N . ASP A 1 111 ? 6.893 8.999 2.499 1.00 87.81 111 ASP A N 1
ATOM 898 C CA . ASP A 1 111 ? 8.108 9.228 1.725 1.00 87.81 111 ASP A CA 1
ATOM 899 C C . ASP A 1 111 ? 8.293 8.154 0.628 1.00 87.81 111 ASP A C 1
ATOM 901 O O . ASP A 1 111 ? 7.398 7.342 0.341 1.00 87.81 111 ASP A O 1
ATOM 905 N N . LYS A 1 112 ? 9.453 8.167 -0.049 1.00 81.38 112 LYS A N 1
ATOM 906 C CA . LYS A 1 112 ? 9.778 7.191 -1.103 1.00 81.38 112 LYS A CA 1
ATOM 907 C C . LYS A 1 112 ? 9.807 5.751 -0.560 1.00 81.38 112 LYS A C 1
ATOM 909 O O . LYS A 1 112 ? 9.359 4.859 -1.275 1.00 81.38 112 LYS A O 1
ATOM 914 N N . SER A 1 113 ? 10.211 5.517 0.686 1.00 85.12 113 SER A N 1
ATOM 915 C CA . SER A 1 113 ? 10.302 4.194 1.324 1.00 85.12 113 SER A CA 1
ATOM 916 C C . SER A 1 113 ? 8.986 3.682 1.925 1.00 85.12 113 SER A C 1
ATOM 918 O O . SER A 1 113 ? 8.809 2.472 2.055 1.00 85.12 113 SER A O 1
ATOM 920 N N . THR A 1 114 ? 8.031 4.568 2.239 1.00 92.19 114 THR A N 1
ATOM 921 C CA . THR A 1 114 ? 6.749 4.174 2.846 1.00 92.19 114 THR A CA 1
ATOM 922 C C . THR A 1 114 ? 6.008 3.153 1.966 1.00 92.19 114 THR A C 1
ATOM 924 O O . THR A 1 114 ? 5.793 3.432 0.782 1.00 92.19 114 THR A O 1
ATOM 927 N N . PRO A 1 115 ? 5.570 1.996 2.500 1.00 94.00 115 PRO A N 1
ATOM 928 C CA . PRO A 1 115 ? 4.998 0.892 1.717 1.00 94.00 115 PRO A CA 1
ATOM 929 C C . PRO A 1 115 ? 3.499 1.067 1.403 1.00 94.00 115 PRO A C 1
ATOM 931 O O . PRO A 1 115 ? 2.795 0.115 1.073 1.00 94.00 115 PRO A O 1
ATOM 934 N N . TYR A 1 116 ? 2.998 2.292 1.514 1.00 97.44 116 TYR A N 1
ATOM 935 C CA . TYR A 1 116 ? 1.637 2.693 1.190 1.00 97.44 116 TYR A CA 1
ATOM 936 C C . TYR A 1 116 ? 1.632 4.154 0.737 1.00 97.44 116 TYR A C 1
ATOM 938 O O . TYR A 1 116 ? 2.614 4.880 0.912 1.00 97.44 116 TYR A O 1
ATOM 946 N N . TYR A 1 117 ? 0.526 4.590 0.145 1.00 97.25 117 TYR A N 1
ATOM 947 C CA . TYR A 1 117 ? 0.293 5.997 -0.168 1.00 97.25 117 TYR A CA 1
ATOM 948 C C . TYR A 1 117 ? -1.148 6.396 0.138 1.00 97.25 117 TYR A C 1
ATOM 950 O O . TYR A 1 117 ? -2.038 5.551 0.222 1.00 97.25 117 TYR A O 1
ATOM 958 N N . PHE A 1 118 ? -1.389 7.693 0.295 1.00 97.38 118 PHE A N 1
ATOM 959 C CA . PHE A 1 118 ? -2.723 8.222 0.567 1.00 97.38 118 PHE A CA 1
ATOM 960 C C . PHE A 1 118 ? -3.460 8.590 -0.717 1.00 97.38 118 PHE A C 1
ATOM 962 O O . PHE A 1 118 ? -3.002 9.443 -1.477 1.00 97.38 118 PHE A O 1
ATOM 969 N N . TYR A 1 119 ? -4.646 8.017 -0.919 1.00 95.00 119 TYR A N 1
ATOM 970 C CA . TYR A 1 119 ? -5.550 8.405 -1.998 1.00 95.00 119 TYR A CA 1
ATOM 971 C C . TYR A 1 119 ? -6.614 9.357 -1.449 1.00 95.00 119 TYR A C 1
ATOM 973 O O . TYR A 1 119 ? -7.562 8.935 -0.793 1.00 95.00 119 TYR A O 1
ATOM 981 N N . ASN A 1 120 ? -6.443 10.659 -1.694 1.00 93.06 120 ASN A N 1
ATOM 982 C CA . ASN A 1 120 ? -7.347 11.730 -1.243 1.00 93.06 120 ASN A CA 1
ATOM 983 C C . ASN A 1 120 ? -7.572 11.829 0.282 1.00 93.06 120 ASN A C 1
ATOM 985 O O . ASN A 1 120 ? -8.490 12.517 0.727 1.00 93.06 120 ASN A O 1
ATOM 989 N N . VAL A 1 121 ? -6.708 11.223 1.104 1.00 95.44 121 VAL A N 1
ATOM 990 C CA . VAL A 1 121 ? -6.724 11.423 2.562 1.00 95.44 121 VAL A CA 1
ATOM 991 C C . VAL A 1 121 ? -5.972 12.708 2.895 1.00 95.44 121 VAL A C 1
ATOM 993 O O . VAL A 1 121 ? -4.761 12.813 2.660 1.00 95.44 121 VAL A O 1
ATOM 996 N N . LYS A 1 122 ? -6.680 13.706 3.428 1.00 94.50 122 LYS A N 1
ATOM 997 C CA . LYS A 1 122 ? -6.082 14.989 3.823 1.00 94.50 122 LYS A CA 1
ATOM 998 C C . LYS A 1 122 ? -5.095 14.811 4.979 1.00 94.50 122 LYS A C 1
ATOM 1000 O O . LYS A 1 122 ? -5.289 13.921 5.803 1.00 94.50 122 LYS A O 1
ATOM 1005 N N . LYS A 1 123 ? -4.043 15.638 5.037 1.00 95.00 123 LYS A N 1
ATOM 1006 C CA . LYS A 1 123 ? -2.944 15.493 6.013 1.00 95.00 123 LYS A CA 1
ATOM 1007 C C . LYS A 1 123 ? -3.443 15.513 7.458 1.00 95.00 123 LYS A C 1
ATOM 1009 O O . LYS A 1 123 ? -3.029 14.677 8.247 1.00 95.00 123 LYS A O 1
ATOM 1014 N N . GLU A 1 124 ? -4.405 16.375 7.765 1.00 94.44 124 GLU A N 1
ATOM 1015 C CA . GLU A 1 124 ? -5.036 16.499 9.081 1.00 94.44 124 GLU A CA 1
ATOM 1016 C C . GLU A 1 124 ? -5.793 15.241 9.551 1.00 94.44 124 GLU A C 1
ATOM 1018 O O . GLU A 1 124 ? -6.180 15.159 10.711 1.00 94.44 124 GLU A O 1
ATOM 1023 N N . HIS A 1 125 ? -6.005 14.251 8.679 1.00 95.56 125 HIS A N 1
ATOM 1024 C CA . HIS A 1 125 ? -6.689 12.989 8.988 1.00 95.56 125 HIS A CA 1
ATOM 1025 C C . HIS A 1 125 ? -5.765 11.763 8.906 1.00 95.56 125 HIS A C 1
ATOM 1027 O O . HIS A 1 125 ? -6.209 10.634 9.119 1.00 95.56 125 HIS A O 1
ATOM 1033 N N . ARG A 1 126 ? -4.476 11.954 8.600 1.00 97.25 126 ARG A N 1
ATOM 1034 C CA . ARG A 1 126 ? -3.476 10.880 8.480 1.00 97.25 126 ARG A CA 1
ATOM 1035 C C . ARG A 1 126 ? -2.911 10.509 9.842 1.00 97.25 126 ARG A C 1
ATOM 1037 O O . ARG A 1 126 ? -1.720 10.628 10.081 1.00 97.25 126 ARG A O 1
ATOM 1044 N N . TYR A 1 127 ? -3.784 10.073 10.735 1.00 97.88 127 TYR A N 1
ATOM 1045 C CA . TYR A 1 127 ? -3.411 9.675 12.083 1.00 97.88 127 TYR A CA 1
ATOM 1046 C C . TYR A 1 127 ? -3.986 8.303 12.392 1.00 97.88 127 TYR A C 1
ATOM 1048 O O . TYR A 1 127 ? -5.047 7.937 11.886 1.00 97.88 127 TYR A O 1
ATOM 1056 N N . LEU A 1 128 ? -3.287 7.550 13.229 1.00 98.00 128 LEU A N 1
ATOM 1057 C CA . LEU A 1 128 ? -3.783 6.310 13.814 1.00 98.00 128 LEU A CA 1
ATOM 1058 C C . LEU A 1 128 ? -3.370 6.239 15.278 1.00 98.00 128 LEU A C 1
ATOM 1060 O O . LEU A 1 128 ? -2.392 6.854 15.701 1.00 98.00 128 LEU A O 1
ATOM 1064 N N . HIS A 1 129 ? -4.094 5.434 16.040 1.00 97.19 129 HIS A N 1
ATOM 1065 C CA . HIS A 1 129 ? -3.626 4.980 17.339 1.00 97.19 129 HIS A CA 1
ATOM 1066 C C . HIS A 1 129 ? -2.291 4.214 17.167 1.00 97.19 129 HIS A C 1
ATOM 1068 O O . HIS A 1 129 ? -2.149 3.479 16.179 1.00 97.19 129 HIS A O 1
ATOM 1074 N N . PRO A 1 130 ? -1.323 4.305 18.104 1.00 97.00 130 PRO A N 1
ATOM 1075 C CA . PRO A 1 130 ? -0.009 3.664 17.977 1.00 97.00 130 PRO A CA 1
ATOM 1076 C C . PRO A 1 130 ? -0.058 2.174 17.607 1.00 97.00 130 PRO A C 1
ATOM 1078 O O . PRO A 1 130 ? 0.663 1.726 16.714 1.00 97.00 130 PRO A O 1
ATOM 1081 N N . ALA A 1 131 ? -0.957 1.409 18.237 1.00 96.69 131 ALA A N 1
ATOM 1082 C CA . ALA A 1 131 ? -1.137 -0.012 17.930 1.00 96.69 131 ALA A CA 1
ATOM 1083 C C . ALA A 1 131 ? -1.601 -0.241 16.482 1.00 96.69 131 ALA A C 1
ATOM 1085 O O . ALA A 1 131 ? -1.116 -1.149 15.811 1.00 96.69 131 ALA A O 1
ATOM 1086 N N . ALA A 1 132 ? -2.494 0.609 15.967 1.00 97.69 132 ALA A N 1
ATOM 1087 C CA . ALA A 1 132 ? -2.969 0.497 14.595 1.00 97.69 132 ALA A CA 1
ATOM 1088 C C . ALA A 1 132 ? -1.905 0.910 13.575 1.00 97.69 132 ALA A C 1
ATOM 1090 O O . ALA A 1 132 ? -1.785 0.266 12.535 1.00 97.69 132 ALA A O 1
ATOM 1091 N N . HIS A 1 133 ? -1.075 1.906 13.893 1.00 97.75 133 HIS A N 1
ATOM 1092 C CA . HIS A 1 133 ? 0.088 2.238 13.074 1.00 97.75 133 HIS A CA 1
ATOM 1093 C C . HIS A 1 133 ? 1.081 1.064 13.000 1.00 97.75 133 HIS A C 1
ATOM 1095 O O . HIS A 1 133 ? 1.473 0.660 11.906 1.00 97.75 133 HIS A O 1
ATOM 1101 N N . LYS A 1 134 ? 1.425 0.441 14.136 1.00 97.56 134 LYS A N 1
ATOM 1102 C CA . LYS A 1 134 ? 2.285 -0.756 14.159 1.00 97.56 134 LYS A CA 1
ATOM 1103 C C . LYS A 1 134 ? 1.650 -1.925 13.388 1.00 97.56 134 LYS A C 1
ATOM 1105 O O . LYS A 1 134 ? 2.334 -2.577 12.605 1.00 97.56 134 LYS A O 1
ATOM 1110 N N . GLY A 1 135 ? 0.340 -2.139 13.529 1.00 98.25 135 GLY A N 1
ATOM 1111 C CA . GLY A 1 135 ? -0.409 -3.135 12.754 1.00 98.25 135 GLY A CA 1
ATOM 1112 C C . GLY A 1 135 ? -0.401 -2.876 11.241 1.00 98.25 135 GLY A C 1
ATOM 1113 O O . GLY A 1 135 ? -0.229 -3.812 10.465 1.00 98.25 135 GLY A O 1
ATOM 1114 N N . LEU A 1 136 ? -0.510 -1.614 10.810 1.00 98.38 136 LEU A N 1
ATOM 1115 C CA . LEU A 1 136 ? -0.386 -1.215 9.404 1.00 98.38 136 LEU A CA 1
ATOM 1116 C C . LEU A 1 136 ? 1.004 -1.544 8.838 1.00 98.38 136 LEU A C 1
ATOM 1118 O O . LEU A 1 136 ? 1.104 -2.026 7.711 1.00 98.38 136 LEU A O 1
ATOM 1122 N N . LEU A 1 137 ? 2.072 -1.327 9.612 1.00 97.50 137 LEU A N 1
ATOM 1123 C CA . LEU A 1 137 ? 3.434 -1.679 9.194 1.00 97.50 137 LEU A CA 1
ATOM 1124 C C . LEU A 1 137 ? 3.634 -3.197 9.100 1.00 97.50 137 LEU A C 1
ATOM 1126 O O . LEU A 1 137 ? 4.213 -3.663 8.122 1.00 97.50 137 LEU A O 1
ATOM 1130 N N . ILE A 1 138 ? 3.090 -3.973 10.046 1.00 98.38 138 ILE A N 1
ATOM 1131 C CA . ILE A 1 138 ? 3.092 -5.447 9.979 1.00 98.38 138 ILE A CA 1
ATOM 1132 C C . ILE A 1 138 ? 2.346 -5.931 8.732 1.00 98.38 138 ILE A C 1
ATOM 1134 O O . ILE A 1 138 ? 2.828 -6.817 8.022 1.00 98.38 138 ILE A O 1
ATOM 1138 N N . LEU A 1 139 ? 1.185 -5.337 8.439 1.00 98.69 139 LEU A N 1
ATOM 1139 C CA . LEU A 1 139 ? 0.425 -5.626 7.226 1.00 98.69 139 LEU A CA 1
ATOM 1140 C C . LEU A 1 139 ? 1.263 -5.349 5.985 1.00 98.69 139 LEU A C 1
ATOM 1142 O O . LEU A 1 139 ? 1.364 -6.209 5.113 1.00 98.69 139 LEU A O 1
ATOM 1146 N N . ALA A 1 140 ? 1.897 -4.182 5.920 1.00 98.25 140 ALA A N 1
ATOM 1147 C CA . ALA A 1 140 ? 2.704 -3.799 4.779 1.00 98.25 140 ALA A CA 1
ATOM 1148 C C . ALA A 1 140 ? 3.928 -4.702 4.578 1.00 98.25 140 ALA A C 1
ATOM 1150 O O . ALA A 1 140 ? 4.207 -5.103 3.449 1.00 98.25 140 ALA A O 1
ATOM 1151 N N . GLU A 1 141 ? 4.615 -5.080 5.656 1.00 97.81 141 GLU A N 1
ATOM 1152 C CA . GLU A 1 141 ? 5.729 -6.027 5.615 1.00 97.81 141 GLU A CA 1
ATOM 1153 C C . GLU A 1 141 ? 5.269 -7.407 5.125 1.00 97.81 141 GLU A C 1
ATOM 1155 O O . GLU A 1 141 ? 5.890 -8.001 4.240 1.00 97.81 141 GLU A O 1
ATOM 1160 N N . ARG A 1 142 ? 4.147 -7.913 5.656 1.00 98.50 142 ARG A N 1
ATOM 1161 C CA . ARG A 1 142 ? 3.578 -9.195 5.225 1.00 98.50 142 ARG A CA 1
ATOM 1162 C C . ARG A 1 142 ? 3.153 -9.150 3.761 1.00 98.50 142 ARG A C 1
ATOM 1164 O O . ARG A 1 142 ? 3.394 -10.114 3.041 1.00 98.50 142 ARG A O 1
ATOM 1171 N N . PHE A 1 143 ? 2.594 -8.032 3.313 1.00 98.62 143 PHE A N 1
ATOM 1172 C CA . PHE A 1 143 ? 2.227 -7.826 1.919 1.00 98.62 143 PHE A CA 1
ATOM 1173 C C . PHE A 1 143 ? 3.446 -7.918 0.993 1.00 98.62 143 PHE A C 1
ATOM 1175 O O . PHE A 1 143 ? 3.390 -8.668 0.020 1.00 98.62 143 PHE A O 1
ATOM 1182 N N . GLN A 1 144 ? 4.574 -7.270 1.327 1.00 97.38 144 GLN A N 1
ATOM 1183 C CA . GLN A 1 144 ? 5.818 -7.448 0.559 1.00 97.38 144 GLN A CA 1
ATOM 1184 C C . GLN A 1 144 ? 6.273 -8.916 0.564 1.00 97.38 144 GLN A C 1
ATOM 1186 O O . GLN A 1 144 ? 6.574 -9.476 -0.486 1.00 97.38 144 GLN A O 1
ATOM 1191 N N . LYS A 1 145 ? 6.240 -9.590 1.722 1.00 97.12 145 LYS A N 1
ATOM 1192 C CA . LYS A 1 145 ? 6.601 -11.017 1.822 1.00 97.12 145 LYS A CA 1
ATOM 1193 C C . LYS A 1 145 ? 5.744 -11.906 0.919 1.00 97.12 145 LYS A C 1
ATOM 1195 O O . LYS A 1 145 ? 6.283 -12.798 0.275 1.00 97.12 145 LYS A O 1
ATOM 1200 N N . VAL A 1 146 ? 4.431 -11.671 0.842 1.00 97.81 146 VAL A N 1
ATOM 1201 C CA . VAL A 1 146 ? 3.536 -12.423 -0.056 1.00 97.81 146 VAL A CA 1
ATOM 1202 C C . VAL A 1 146 ? 3.863 -12.137 -1.523 1.00 97.81 146 VAL A C 1
ATOM 1204 O O . VAL A 1 146 ? 3.905 -13.071 -2.321 1.00 97.81 146 VAL A O 1
ATOM 1207 N N . LEU A 1 147 ? 4.138 -10.878 -1.878 1.00 96.88 147 LEU A N 1
ATOM 1208 C CA . LEU A 1 147 ? 4.502 -10.475 -3.241 1.00 96.88 147 LEU A CA 1
ATOM 1209 C C . LEU A 1 147 ? 5.807 -11.115 -3.730 1.00 96.88 147 LEU A C 1
ATOM 1211 O O . LEU A 1 147 ? 5.925 -11.421 -4.914 1.00 96.88 147 LEU A O 1
ATOM 1215 N N . HIS A 1 148 ? 6.775 -11.319 -2.835 1.00 94.56 148 HIS A N 1
ATOM 1216 C CA . HIS A 1 148 ? 8.111 -11.822 -3.173 1.00 94.56 148 HIS A CA 1
ATOM 1217 C C . HIS A 1 148 ? 8.361 -13.267 -2.719 1.00 94.56 148 HIS A C 1
ATOM 1219 O O . HIS A 1 148 ? 9.495 -13.730 -2.756 1.00 94.56 148 HIS A O 1
ATOM 1225 N N . ARG A 1 149 ? 7.322 -14.008 -2.311 1.00 91.19 149 ARG A N 1
ATOM 1226 C CA . ARG A 1 149 ? 7.460 -15.369 -1.746 1.00 91.19 149 ARG A CA 1
ATOM 1227 C C . ARG A 1 149 ? 8.097 -16.400 -2.684 1.00 91.19 149 ARG A C 1
ATOM 1229 O O . ARG A 1 149 ? 8.626 -17.394 -2.204 1.00 91.19 149 ARG A O 1
ATOM 1236 N N . ASN A 1 150 ? 8.004 -16.173 -3.994 1.00 87.06 150 ASN A N 1
ATOM 1237 C CA . ASN A 1 150 ? 8.517 -17.064 -5.039 1.00 87.06 150 ASN A CA 1
ATOM 1238 C C . ASN A 1 150 ? 9.849 -16.576 -5.628 1.00 87.06 150 ASN A C 1
ATOM 1240 O O . ASN A 1 150 ? 10.270 -17.079 -6.659 1.00 87.06 150 ASN A O 1
ATOM 1244 N N . LEU A 1 151 ? 10.492 -15.591 -4.999 1.00 86.62 151 LEU A N 1
ATOM 1245 C CA . LEU A 1 151 ? 11.808 -15.127 -5.414 1.00 86.62 151 LEU A CA 1
ATOM 1246 C C . LEU A 1 151 ? 12.873 -16.162 -5.026 1.00 86.62 151 LEU A C 1
ATOM 1248 O O . LEU A 1 151 ? 13.099 -16.401 -3.837 1.00 86.62 151 LEU A O 1
ATOM 1252 N N . ASP A 1 152 ? 13.547 -16.749 -6.011 1.00 77.00 152 ASP A N 1
ATOM 1253 C CA . ASP A 1 152 ? 14.743 -17.554 -5.784 1.00 77.00 152 ASP A CA 1
ATOM 1254 C C . ASP A 1 152 ? 15.967 -16.632 -5.677 1.00 77.00 152 ASP A C 1
ATOM 1256 O O . ASP A 1 152 ? 16.130 -15.662 -6.411 1.00 77.00 152 ASP A O 1
ATOM 1260 N N . SER A 1 153 ? 16.889 -16.980 -4.784 1.00 67.12 153 SER A N 1
ATOM 1261 C CA . SER A 1 153 ? 18.251 -16.437 -4.720 1.00 67.12 153 SER A CA 1
ATOM 1262 C C . SER A 1 153 ? 18.999 -16.389 -6.064 1.00 67.12 153 SER A C 1
ATOM 1264 O O . SER A 1 153 ? 19.933 -15.602 -6.213 1.00 67.12 153 SER A O 1
ATOM 1266 N N . LYS A 1 154 ? 18.626 -17.248 -7.021 1.00 61.06 154 LYS A N 1
ATOM 1267 C CA . LYS A 1 154 ? 19.194 -17.303 -8.377 1.00 61.06 154 LYS A CA 1
ATOM 1268 C C . LYS A 1 154 ? 18.486 -16.398 -9.382 1.00 61.06 154 LYS A C 1
ATOM 1270 O O . LYS A 1 154 ? 19.005 -16.231 -10.488 1.00 61.06 154 LYS A O 1
ATOM 1275 N N . ASP A 1 155 ? 17.332 -15.840 -9.031 1.00 68.75 155 ASP A N 1
ATOM 1276 C CA . ASP A 1 155 ? 16.622 -14.925 -9.909 1.00 68.75 155 ASP A CA 1
ATOM 1277 C C . ASP A 1 155 ? 17.412 -13.623 -10.033 1.00 68.75 155 ASP A C 1
ATOM 1279 O O . ASP A 1 155 ? 17.845 -13.020 -9.052 1.00 68.75 155 ASP A O 1
ATOM 1283 N N . G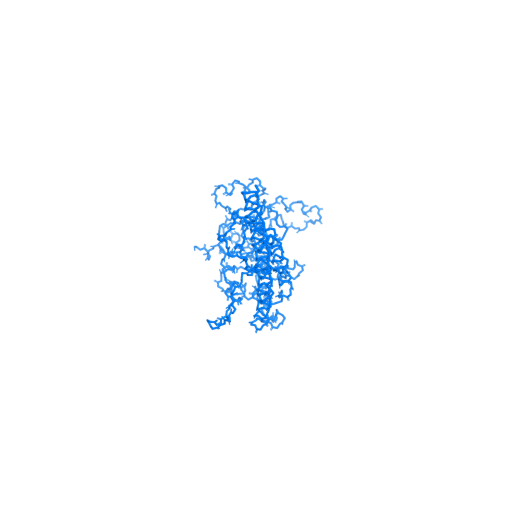LN A 1 156 ? 17.589 -13.157 -11.268 1.00 75.06 156 GLN A N 1
ATOM 1284 C CA . GLN A 1 156 ? 18.206 -11.853 -11.538 1.00 75.06 156 GLN A CA 1
ATOM 1285 C C . GLN A 1 156 ? 17.259 -10.689 -11.205 1.00 75.06 156 GLN A C 1
ATOM 1287 O O . GLN A 1 156 ? 17.671 -9.527 -11.212 1.00 75.06 156 GLN A O 1
ATOM 1292 N N . PHE A 1 157 ? 15.993 -10.997 -10.904 1.00 83.19 157 PHE A N 1
ATOM 1293 C CA . PHE A 1 157 ? 14.995 -10.010 -10.541 1.00 83.19 157 PHE A CA 1
ATOM 1294 C C . PHE A 1 157 ? 15.337 -9.367 -9.198 1.00 83.19 157 PHE A C 1
ATOM 1296 O O . PHE A 1 157 ? 15.486 -10.033 -8.174 1.00 83.19 157 PHE A O 1
ATOM 1303 N N . LYS A 1 158 ? 15.426 -8.037 -9.193 1.00 85.06 158 LYS A N 1
ATOM 1304 C CA . LYS A 1 158 ? 15.657 -7.272 -7.974 1.00 85.06 158 LYS A CA 1
ATOM 1305 C C . LYS A 1 158 ? 14.312 -6.763 -7.431 1.00 85.06 158 LYS A C 1
ATOM 1307 O O . LYS A 1 158 ? 13.685 -5.941 -8.095 1.00 85.06 158 LYS A O 1
ATOM 1312 N N . PRO A 1 159 ? 13.880 -7.163 -6.220 1.00 86.94 159 PRO A N 1
ATOM 1313 C CA . PRO A 1 159 ? 12.570 -6.790 -5.686 1.00 86.94 159 PRO A CA 1
ATOM 1314 C C . PRO A 1 159 ? 12.339 -5.281 -5.625 1.00 86.94 159 PRO A C 1
ATOM 1316 O O . PRO A 1 159 ? 13.204 -4.524 -5.176 1.00 86.94 159 PRO A O 1
ATOM 1319 N N . VAL A 1 160 ? 11.149 -4.856 -6.035 1.00 92.06 160 VAL A N 1
ATOM 1320 C CA . VAL A 1 160 ? 10.645 -3.483 -5.895 1.00 92.06 160 VAL A CA 1
ATOM 1321 C C . VAL A 1 160 ? 9.613 -3.412 -4.772 1.00 92.06 160 VAL A C 1
ATOM 1323 O O . VAL A 1 160 ? 8.986 -4.417 -4.428 1.00 92.06 160 VAL A O 1
ATOM 1326 N N . ILE A 1 161 ? 9.426 -2.223 -4.198 1.00 94.69 161 ILE A N 1
ATOM 1327 C CA . ILE A 1 161 ? 8.414 -1.997 -3.159 1.00 94.69 161 ILE A CA 1
ATOM 1328 C C . ILE A 1 161 ? 7.072 -1.726 -3.834 1.00 94.69 161 ILE A C 1
ATOM 1330 O O . ILE A 1 161 ? 6.951 -0.792 -4.629 1.00 94.69 161 ILE A O 1
ATOM 1334 N N . ILE A 1 162 ? 6.043 -2.491 -3.478 1.00 97.31 162 ILE A N 1
ATOM 1335 C CA . ILE A 1 162 ? 4.678 -2.255 -3.960 1.00 97.31 162 ILE A CA 1
ATOM 1336 C C . ILE A 1 162 ? 3.880 -1.542 -2.879 1.00 97.31 162 ILE A C 1
ATOM 1338 O O . ILE A 1 162 ? 3.745 -2.041 -1.764 1.00 97.31 162 ILE A O 1
ATOM 1342 N N . LYS A 1 163 ? 3.318 -0.384 -3.209 1.00 98.06 163 LYS A N 1
ATOM 1343 C CA . LYS A 1 163 ? 2.513 0.420 -2.292 1.00 98.06 163 LYS A CA 1
ATOM 1344 C C . LYS A 1 163 ? 1.032 0.191 -2.551 1.00 98.06 163 LYS A C 1
ATOM 1346 O O . LYS A 1 163 ? 0.586 0.318 -3.691 1.00 98.06 163 LYS A O 1
ATOM 1351 N N . PHE A 1 164 ? 0.260 -0.092 -1.507 1.00 98.50 164 PHE A N 1
ATOM 1352 C CA . PHE A 1 164 ? -1.205 -0.058 -1.573 1.00 98.50 164 PHE A CA 1
ATOM 1353 C C . PHE A 1 164 ? -1.738 1.329 -1.194 1.00 98.50 164 PHE A C 1
ATOM 1355 O O . PHE A 1 164 ? -1.085 2.092 -0.477 1.00 98.50 164 PHE A O 1
ATOM 1362 N N . ALA A 1 165 ? -2.930 1.662 -1.684 1.00 98.31 165 ALA A N 1
ATOM 1363 C CA . ALA A 1 165 ? -3.574 2.935 -1.394 1.00 98.31 165 ALA A CA 1
ATOM 1364 C C . ALA A 1 165 ? -4.421 2.873 -0.116 1.00 98.31 165 ALA A C 1
ATOM 1366 O O . ALA A 1 165 ? -5.346 2.065 -0.014 1.00 98.31 165 ALA A O 1
ATOM 1367 N N . ILE A 1 166 ? -4.163 3.788 0.814 1.00 98.50 166 ILE A N 1
ATOM 1368 C CA . ILE A 1 166 ? -5.046 4.077 1.944 1.00 98.50 166 ILE A CA 1
ATOM 1369 C C . ILE A 1 166 ? -6.069 5.113 1.480 1.00 98.50 166 ILE A C 1
ATOM 1371 O O . ILE A 1 166 ? -5.703 6.236 1.120 1.00 98.50 166 ILE A O 1
ATOM 1375 N N . SER A 1 167 ? -7.345 4.737 1.483 1.00 96.75 167 SER A N 1
ATOM 1376 C CA . SER A 1 167 ? -8.464 5.609 1.105 1.00 96.75 167 SER A CA 1
ATOM 1377 C C . SER A 1 167 ? -9.104 6.302 2.308 1.00 96.75 167 SER A C 1
ATOM 1379 O O . SER A 1 167 ? -9.813 7.295 2.147 1.00 96.75 167 SER A O 1
ATOM 1381 N N . SER A 1 168 ? -8.829 5.822 3.525 1.00 96.25 168 SER A N 1
ATOM 1382 C CA . SER A 1 168 ? -9.238 6.475 4.767 1.00 96.25 168 SER A CA 1
ATOM 1383 C C . SER A 1 168 ? -8.403 6.036 5.963 1.00 96.25 168 SER A C 1
ATOM 1385 O O . SER A 1 168 ? -8.067 4.863 6.078 1.00 96.25 168 SER A O 1
ATOM 1387 N N . ALA A 1 169 ? -8.147 6.960 6.889 1.00 96.75 169 ALA A N 1
ATOM 1388 C CA . ALA A 1 169 ? -7.533 6.699 8.192 1.00 96.75 169 ALA A CA 1
ATOM 1389 C C . ALA A 1 169 ? -8.460 7.222 9.307 1.00 96.75 169 ALA A C 1
ATOM 1391 O O . ALA A 1 169 ? -9.586 6.737 9.415 1.00 96.75 169 ALA A O 1
ATOM 1392 N N . LEU A 1 170 ? -8.048 8.220 10.094 1.00 96.25 170 LEU A N 1
ATOM 1393 C CA . LEU A 1 170 ? -8.863 8.785 11.170 1.00 96.25 170 LEU A CA 1
ATOM 1394 C C . LEU A 1 170 ? -10.032 9.621 10.621 1.00 96.25 170 LEU A C 1
ATOM 1396 O O . LEU A 1 170 ? -9.839 10.513 9.796 1.00 96.25 170 LEU A O 1
ATOM 1400 N N . ARG A 1 171 ? -11.250 9.369 11.118 1.00 92.81 171 ARG A N 1
ATOM 1401 C CA . ARG A 1 171 ? -12.451 10.169 10.802 1.00 92.81 171 ARG A CA 1
ATOM 1402 C C . ARG A 1 171 ? -13.078 10.715 12.088 1.00 92.81 171 ARG A C 1
ATOM 1404 O O . ARG A 1 171 ? -13.875 9.997 12.706 1.00 92.81 171 ARG A O 1
ATOM 1411 N N . PRO A 1 172 ? -12.771 11.964 12.482 1.00 90.00 172 PRO A N 1
ATOM 1412 C CA . PRO A 1 172 ? -13.342 12.558 13.685 1.00 90.00 172 PRO A CA 1
ATOM 1413 C C . PRO A 1 172 ? -14.872 12.591 13.658 1.00 90.00 172 PRO A C 1
ATOM 1415 O O . PRO A 1 172 ? -15.484 12.619 12.587 1.00 90.00 172 PRO A O 1
ATOM 1418 N N . VAL A 1 173 ? -15.513 12.632 14.823 1.00 85.38 173 VAL A N 1
ATOM 1419 C CA . VAL A 1 173 ? -16.982 12.672 14.932 1.00 85.38 173 VAL A CA 1
ATOM 1420 C C . VAL A 1 173 ? -17.568 13.863 14.165 1.00 85.38 173 VAL A C 1
ATOM 1422 O O . VAL A 1 173 ? -18.575 13.725 13.473 1.00 85.38 173 VAL A O 1
ATOM 1425 N N . HIS A 1 174 ? -16.927 15.034 14.228 1.00 78.75 174 HIS A N 1
ATOM 1426 C CA . HIS A 1 174 ? -17.388 16.228 13.514 1.00 78.75 174 HIS A CA 1
ATOM 1427 C C . HIS A 1 174 ? -17.363 16.049 11.988 1.00 78.75 174 HIS A C 1
ATOM 1429 O O . HIS A 1 174 ? -18.301 16.466 11.319 1.00 78.75 174 HIS A O 1
ATOM 1435 N N . TYR A 1 175 ? -16.382 15.317 11.451 1.00 68.31 175 TYR A N 1
ATOM 1436 C CA . TYR A 1 175 ? -16.314 14.979 10.024 1.00 68.31 175 TYR A CA 1
ATOM 1437 C C . TYR A 1 175 ? -17.520 14.136 9.563 1.00 68.31 175 TYR A C 1
ATOM 1439 O O . TYR A 1 175 ? -17.985 14.258 8.432 1.00 68.31 175 TYR A O 1
ATOM 1447 N N . GLN A 1 176 ? -18.068 13.289 10.444 1.00 61.53 176 GLN A N 1
ATOM 1448 C CA . GLN A 1 176 ? -19.250 12.469 10.146 1.00 61.53 176 GLN A CA 1
ATOM 1449 C C . GLN A 1 176 ? -20.573 13.237 10.276 1.00 61.53 176 GLN A C 1
ATOM 1451 O O . GLN A 1 176 ? -21.551 12.871 9.621 1.00 61.53 176 GLN A O 1
ATOM 1456 N N . LYS A 1 177 ? -20.621 14.309 11.081 1.00 58.28 177 LYS A N 1
ATOM 1457 C CA . LYS A 1 177 ? -21.816 15.163 11.207 1.00 58.28 177 LYS A CA 1
ATOM 1458 C C . LYS A 1 177 ? -22.131 15.882 9.891 1.00 58.28 177 LYS A C 1
ATOM 1460 O O . LYS A 1 177 ? -23.287 15.859 9.476 1.00 58.28 177 LYS A O 1
ATOM 1465 N N . ASP A 1 178 ? -21.115 16.373 9.185 1.00 57.16 178 ASP A N 1
ATOM 1466 C CA . ASP A 1 178 ? -21.274 17.044 7.883 1.00 57.16 178 ASP A CA 1
ATOM 1467 C C . ASP A 1 178 ? -21.763 16.081 6.775 1.00 57.16 178 ASP A C 1
ATOM 1469 O O . ASP A 1 178 ? -22.468 16.467 5.842 1.00 57.16 178 ASP A O 1
ATOM 1473 N N . LEU A 1 179 ? -21.455 14.781 6.887 1.00 54.25 179 LEU A N 1
ATOM 1474 C CA . LEU A 1 179 ? -21.975 13.734 5.991 1.00 54.25 179 LEU A CA 1
ATOM 1475 C C . LEU A 1 179 ? -23.458 13.402 6.254 1.00 54.25 179 LEU A C 1
ATOM 1477 O O . LEU A 1 179 ? -24.161 12.956 5.341 1.00 54.25 179 LEU A O 1
ATOM 1481 N N . ARG A 1 180 ? -23.954 13.629 7.479 1.00 49.41 180 ARG A N 1
ATOM 1482 C CA . ARG A 1 180 ? -25.313 13.266 7.917 1.00 49.41 180 ARG A CA 1
ATOM 1483 C C . ARG A 1 180 ? -26.410 14.254 7.557 1.00 49.41 180 ARG A C 1
ATOM 1485 O O . ARG A 1 180 ? -27.569 13.847 7.627 1.00 49.41 180 ARG A O 1
ATOM 1492 N N . GLU A 1 181 ? -26.102 15.456 7.065 1.00 50.34 181 GLU A N 1
ATOM 1493 C CA . GLU A 1 181 ? -27.128 16.339 6.471 1.00 50.34 181 GLU A CA 1
ATOM 1494 C C . GLU A 1 181 ? -27.934 15.633 5.360 1.00 50.34 181 GLU A C 1
ATOM 1496 O O . GLU A 1 181 ? -29.048 16.034 5.036 1.00 50.34 181 GLU A O 1
ATOM 1501 N N . ARG A 1 182 ? -27.401 14.532 4.810 1.00 48.97 182 ARG A N 1
ATOM 1502 C CA . ARG A 1 182 ? -28.019 13.733 3.748 1.00 48.97 182 ARG A CA 1
ATOM 1503 C C . ARG A 1 182 ? -28.508 12.338 4.174 1.00 48.97 182 ARG A C 1
ATOM 1505 O O . ARG A 1 182 ? -29.076 11.649 3.332 1.00 48.97 182 ARG A O 1
ATOM 1512 N N . ASN A 1 183 ? -28.307 11.882 5.422 1.00 44.44 183 ASN A N 1
ATOM 1513 C CA . ASN A 1 183 ? -28.716 10.523 5.830 1.00 44.44 183 ASN A CA 1
ATOM 1514 C C . ASN A 1 183 ? -29.008 10.377 7.344 1.00 44.44 183 ASN A C 1
ATOM 1516 O O . ASN A 1 183 ? -28.102 10.277 8.176 1.00 44.44 183 ASN A O 1
ATOM 1520 N N . ALA A 1 184 ? -30.295 10.320 7.706 1.00 43.72 184 ALA A N 1
ATOM 1521 C CA . ALA A 1 184 ? -30.763 10.307 9.096 1.00 43.72 184 ALA A CA 1
ATOM 1522 C C . ALA A 1 184 ? -30.381 9.036 9.889 1.00 43.72 184 ALA A C 1
ATOM 1524 O O . ALA A 1 184 ? -30.322 9.097 11.117 1.00 43.72 184 ALA A O 1
ATOM 1525 N N . ASN A 1 185 ? -30.054 7.927 9.213 1.00 43.16 185 ASN A N 1
ATOM 1526 C CA . ASN A 1 185 ? -29.854 6.602 9.822 1.00 43.16 185 ASN A CA 1
ATOM 1527 C C . ASN A 1 185 ? -28.389 6.230 10.149 1.00 43.16 185 ASN A C 1
ATOM 1529 O O . ASN A 1 185 ? -28.147 5.129 10.636 1.00 43.16 185 ASN A O 1
ATOM 1533 N N . ALA A 1 186 ? -27.402 7.093 9.883 1.00 43.69 186 ALA A N 1
ATOM 1534 C CA . ALA A 1 186 ? -25.997 6.786 10.185 1.00 43.69 186 ALA A CA 1
ATOM 1535 C C . ALA A 1 186 ? -25.676 6.964 11.684 1.00 43.69 186 ALA A C 1
ATOM 1537 O O . ALA A 1 186 ? -26.092 7.954 12.289 1.00 43.69 186 ALA A O 1
ATOM 1538 N N . SER A 1 187 ? -24.908 6.050 12.293 1.00 55.56 187 SER A N 1
ATOM 1539 C CA . SER A 1 187 ? -24.334 6.275 13.629 1.00 55.56 187 SER A CA 1
ATOM 1540 C C . SER A 1 187 ? -23.344 7.446 13.574 1.00 55.56 187 SER A C 1
ATOM 1542 O O . SER A 1 187 ? -22.639 7.623 12.587 1.00 55.56 187 SER A O 1
ATOM 1544 N N . PHE A 1 188 ? -23.297 8.284 14.617 1.00 56.56 188 PHE A N 1
ATOM 1545 C CA . PHE A 1 188 ? -22.413 9.466 14.668 1.00 56.56 188 PHE A CA 1
ATOM 1546 C C . PHE A 1 188 ? -20.918 9.126 14.744 1.00 56.56 188 PHE A C 1
ATOM 1548 O O . PHE A 1 188 ? -20.073 10.001 14.570 1.00 56.56 188 PHE A O 1
ATOM 1555 N N . VAL A 1 189 ? -20.614 7.872 15.062 1.00 69.56 189 VAL A N 1
ATOM 1556 C CA . VAL A 1 189 ? -19.279 7.374 15.345 1.00 69.56 189 VAL A CA 1
ATOM 1557 C C . VAL A 1 189 ? -19.079 6.113 14.514 1.00 69.56 189 VAL A C 1
ATOM 1559 O O . VAL A 1 189 ? -19.971 5.261 14.436 1.00 69.56 189 VAL A O 1
ATOM 1562 N N . SER A 1 190 ? -17.912 6.015 13.885 1.00 82.06 190 SER A N 1
ATOM 1563 C CA . SER A 1 190 ? -17.471 4.838 13.139 1.00 82.06 190 SER A CA 1
ATOM 1564 C C . SER A 1 190 ? -16.204 4.293 13.788 1.00 82.06 190 SER A C 1
ATOM 1566 O O . SER A 1 190 ? -15.543 4.998 14.548 1.00 82.06 190 SER A O 1
ATOM 1568 N N . SER A 1 191 ? -15.815 3.063 13.463 1.00 88.56 191 SER A N 1
ATOM 1569 C CA . SER A 1 191 ? -14.561 2.458 13.937 1.00 88.56 191 SER A CA 1
ATOM 1570 C C . SER A 1 191 ? -13.310 3.287 13.569 1.00 88.56 191 SER A C 1
ATOM 1572 O O . 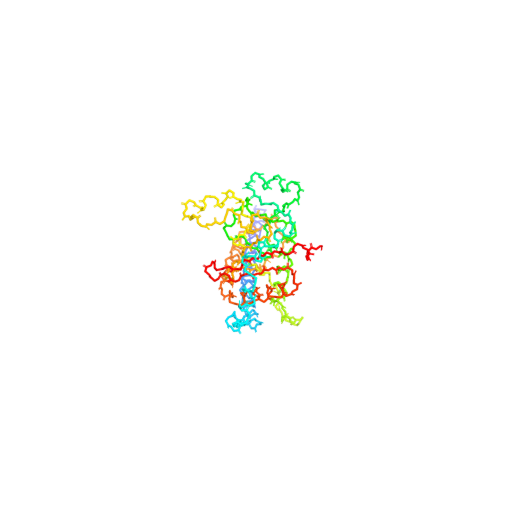SER A 1 191 ? -12.283 3.200 14.245 1.00 88.56 191 SER A O 1
ATOM 1574 N N . HIS A 1 192 ? -13.395 4.149 12.546 1.00 93.75 192 HIS A N 1
ATOM 1575 C CA . HIS A 1 192 ? -12.358 5.126 12.197 1.00 93.75 192 HIS A CA 1
ATOM 1576 C C . HIS A 1 192 ? -12.240 6.284 13.183 1.00 93.75 192 HIS A C 1
ATOM 1578 O O . HIS A 1 192 ? -11.192 6.915 13.223 1.00 93.75 192 HIS A O 1
ATOM 1584 N N . SER A 1 193 ? -13.281 6.608 13.953 1.00 93.69 193 SER A N 1
ATOM 1585 C CA . SER A 1 193 ? -13.242 7.720 14.913 1.00 93.69 193 SER A CA 1
ATOM 1586 C C . SER A 1 193 ? -12.283 7.478 16.067 1.00 93.69 193 SER A C 1
ATOM 1588 O O . SER A 1 193 ? -11.897 8.425 16.727 1.00 93.69 193 SER A O 1
ATOM 1590 N N . TYR A 1 194 ? -11.857 6.237 16.273 1.00 93.94 194 TYR A N 1
ATOM 1591 C CA . TYR A 1 194 ? -10.990 5.833 17.378 1.00 93.94 194 TYR A CA 1
ATOM 1592 C C . TYR A 1 194 ? -9.531 5.631 16.947 1.00 93.94 194 TYR A C 1
ATOM 1594 O O . TYR A 1 194 ? -8.695 5.205 17.735 1.00 93.94 194 TYR A O 1
ATOM 1602 N N . GLY A 1 195 ? -9.218 5.857 15.665 1.00 95.62 195 GLY A N 1
ATOM 1603 C CA . GLY A 1 195 ? -7.867 5.679 15.124 1.00 95.62 195 GLY A CA 1
ATOM 1604 C C . GLY A 1 195 ? -7.392 4.224 15.042 1.00 95.62 195 GLY A C 1
ATOM 1605 O O . GLY A 1 195 ? -6.221 3.999 14.750 1.00 95.62 195 GLY A O 1
ATOM 1606 N N . LEU A 1 196 ? -8.266 3.238 15.282 1.00 96.88 196 LEU A N 1
ATOM 1607 C CA . LEU A 1 196 ? -7.940 1.809 15.160 1.00 96.88 196 LEU A CA 1
ATOM 1608 C C . LEU A 1 196 ? -8.194 1.221 13.771 1.00 96.88 196 LEU A C 1
ATOM 1610 O O . LEU A 1 196 ? -7.772 0.094 13.502 1.00 96.88 196 LEU A O 1
ATOM 1614 N N . SER A 1 197 ? -8.885 1.969 12.908 1.00 97.38 197 SER A N 1
ATOM 1615 C CA . SER A 1 197 ? -9.353 1.468 11.618 1.00 97.38 197 SER A CA 1
ATOM 1616 C C . SER A 1 197 ? -8.917 2.338 10.451 1.00 97.38 197 SER A C 1
ATOM 1618 O O . SER A 1 197 ? -8.826 3.562 10.568 1.00 97.38 197 SER A O 1
ATOM 1620 N N . PHE A 1 198 ? -8.689 1.698 9.311 1.00 98.19 198 PHE A N 1
ATOM 1621 C CA . PHE A 1 198 ? -8.326 2.331 8.051 1.00 98.19 198 PHE A CA 1
ATOM 1622 C C . PHE A 1 198 ? -8.884 1.531 6.870 1.00 98.19 198 PHE A C 1
ATOM 1624 O O . PHE A 1 198 ? -9.114 0.328 6.970 1.00 98.19 198 PHE A O 1
ATOM 1631 N N . ASP A 1 199 ? -9.093 2.214 5.747 1.00 98.31 199 ASP A N 1
ATOM 1632 C CA . ASP A 1 199 ? -9.615 1.615 4.521 1.00 98.31 199 ASP A CA 1
ATOM 1633 C C . ASP A 1 199 ? -8.499 1.511 3.484 1.00 98.31 199 ASP A C 1
ATOM 1635 O O . ASP A 1 199 ? -7.773 2.479 3.232 1.00 98.31 199 ASP A O 1
ATOM 1639 N N . LEU A 1 200 ? -8.385 0.339 2.861 1.00 98.56 200 LEU A N 1
ATOM 1640 C CA . LEU A 1 200 ? -7.424 0.061 1.796 1.00 98.56 200 LEU A CA 1
ATOM 1641 C C . LEU A 1 200 ? -8.166 -0.145 0.480 1.00 98.56 200 LEU A C 1
ATOM 1643 O O . LEU A 1 200 ? -9.008 -1.040 0.402 1.00 98.56 200 LEU A O 1
ATOM 1647 N N . PHE A 1 201 ? -7.855 0.607 -0.577 1.00 98.00 201 PHE A N 1
ATOM 1648 C CA . PHE A 1 201 ? -8.385 0.249 -1.896 1.00 98.00 201 PHE A CA 1
ATOM 1649 C C . PHE A 1 201 ? -7.800 -1.085 -2.343 1.00 98.00 201 PHE A C 1
ATOM 1651 O O . PHE A 1 201 ? -6.591 -1.301 -2.290 1.00 98.00 201 PHE A O 1
ATOM 1658 N N . TYR A 1 202 ? -8.659 -1.975 -2.836 1.00 95.88 202 TYR A N 1
ATOM 1659 C CA . TYR A 1 202 ? -8.216 -3.287 -3.301 1.00 95.88 202 TYR A CA 1
ATOM 1660 C C . TYR A 1 202 ? -7.762 -3.291 -4.765 1.00 95.88 202 TYR A C 1
ATOM 1662 O O . TYR A 1 202 ? -7.449 -4.347 -5.304 1.00 95.88 202 TYR A O 1
ATOM 1670 N N . ASP A 1 203 ? -7.780 -2.144 -5.440 1.00 95.31 203 ASP A N 1
ATOM 1671 C CA . ASP A 1 203 ? -7.511 -2.013 -6.875 1.00 95.31 203 ASP A CA 1
ATOM 1672 C C . ASP A 1 203 ? -6.602 -0.830 -7.240 1.00 95.31 203 ASP A C 1
ATOM 1674 O O . ASP A 1 203 ? -6.416 -0.552 -8.425 1.00 95.31 203 ASP A O 1
ATOM 1678 N N . SER A 1 204 ? -6.023 -0.161 -6.241 1.00 97.75 204 SER A N 1
ATOM 1679 C CA . SER A 1 204 ? -5.152 0.999 -6.425 1.00 97.75 204 SER A CA 1
ATOM 1680 C C . SER A 1 204 ? -3.796 0.742 -5.778 1.00 97.75 204 SER A C 1
ATOM 1682 O O . SER A 1 204 ? -3.658 0.725 -4.554 1.00 97.75 204 SER A O 1
ATOM 1684 N N . PHE A 1 205 ? -2.785 0.559 -6.625 1.00 98.38 205 PHE A N 1
ATOM 1685 C CA . PHE A 1 205 ? -1.418 0.226 -6.236 1.00 98.38 205 PHE A CA 1
ATOM 1686 C C . PHE A 1 205 ? -0.420 1.126 -6.962 1.00 98.38 205 PHE A C 1
ATOM 1688 O O . PHE A 1 205 ? -0.741 1.716 -7.992 1.00 98.38 205 PHE A O 1
ATOM 1695 N N . TYR A 1 206 ? 0.787 1.224 -6.421 1.00 97.81 206 TYR A N 1
ATOM 1696 C CA . TYR A 1 206 ? 1.913 1.916 -7.037 1.00 97.81 206 TYR A CA 1
ATOM 1697 C C . TYR A 1 206 ? 3.165 1.051 -6.913 1.00 97.81 206 TYR A C 1
ATOM 1699 O O . TYR A 1 206 ? 3.492 0.585 -5.822 1.00 97.81 206 TYR A O 1
ATOM 1707 N N . VAL A 1 207 ? 3.864 0.845 -8.025 1.00 97.38 207 VAL A N 1
ATOM 1708 C CA . VAL A 1 207 ? 5.140 0.127 -8.056 1.00 97.38 207 VAL A CA 1
ATOM 1709 C C . VAL A 1 207 ? 6.275 1.129 -7.905 1.00 97.38 207 VAL A C 1
ATOM 1711 O O . VAL A 1 207 ? 6.456 1.998 -8.753 1.00 97.38 207 VAL A O 1
ATOM 1714 N N . ASN A 1 208 ? 7.041 1.023 -6.823 1.00 94.69 208 ASN A N 1
ATOM 1715 C CA . ASN A 1 208 ? 8.178 1.897 -6.582 1.00 94.69 208 ASN A CA 1
ATOM 1716 C C . ASN A 1 208 ? 9.416 1.368 -7.313 1.00 94.69 208 ASN A C 1
ATOM 1718 O O . ASN A 1 208 ? 10.189 0.589 -6.749 1.00 94.69 208 ASN A O 1
ATOM 1722 N N . LEU A 1 209 ? 9.552 1.771 -8.575 1.00 91.94 209 LEU A N 1
ATOM 1723 C CA . LEU A 1 209 ? 10.725 1.490 -9.402 1.00 91.94 209 LEU A CA 1
ATOM 1724 C C . LEU A 1 209 ? 11.967 2.176 -8.827 1.00 91.94 209 LEU A C 1
ATOM 1726 O O . LEU A 1 209 ? 11.876 3.216 -8.166 1.00 91.94 209 LEU A O 1
ATOM 1730 N N . ARG A 1 210 ? 13.131 1.579 -9.057 1.00 83.94 210 ARG A N 1
ATOM 1731 C CA . ARG A 1 210 ? 14.397 2.042 -8.499 1.00 83.94 210 ARG A CA 1
ATOM 1732 C C . ARG A 1 210 ? 14.859 3.297 -9.245 1.00 83.94 210 ARG A C 1
ATOM 1734 O O . ARG A 1 210 ? 14.832 3.378 -10.471 1.00 83.94 210 ARG A O 1
ATOM 1741 N N . GLY A 1 211 ? 15.254 4.311 -8.479 1.00 71.19 211 GLY A N 1
ATOM 1742 C CA . GLY A 1 211 ? 15.972 5.472 -9.008 1.00 71.19 211 GLY A CA 1
ATOM 1743 C C . GLY A 1 211 ? 17.437 5.138 -9.291 1.00 71.19 211 GLY A C 1
ATOM 1744 O O . GLY A 1 211 ? 17.918 4.083 -8.872 1.00 71.19 211 GLY A O 1
ATOM 1745 N N . ALA A 1 212 ? 18.156 6.062 -9.935 1.00 57.28 212 ALA A N 1
ATOM 1746 C CA . ALA A 1 212 ? 19.610 6.104 -9.784 1.00 57.28 212 ALA A CA 1
ATOM 1747 C C . ALA A 1 212 ? 19.939 6.223 -8.280 1.00 57.28 212 ALA A C 1
ATOM 1749 O O . ALA A 1 212 ? 19.167 6.828 -7.529 1.00 57.28 212 ALA A O 1
ATOM 1750 N N . GLU A 1 213 ? 21.013 5.575 -7.823 1.00 53.44 213 GLU A N 1
ATOM 1751 C CA . GLU A 1 213 ? 21.371 5.528 -6.400 1.00 53.44 213 GLU A CA 1
ATOM 1752 C C . GLU A 1 213 ? 21.415 6.941 -5.792 1.00 53.44 213 GLU A C 1
ATOM 1754 O O . GLU A 1 213 ? 21.847 7.897 -6.431 1.00 53.44 213 GLU A O 1
ATOM 1759 N N . GLU A 1 214 ? 20.939 7.089 -4.550 1.00 48.72 214 GLU A N 1
ATOM 1760 C CA . GLU A 1 214 ? 20.771 8.389 -3.877 1.00 48.72 214 GLU A CA 1
ATOM 1761 C C . GLU A 1 214 ? 22.092 9.133 -3.578 1.00 48.72 214 GLU A C 1
ATOM 1763 O O . GLU A 1 214 ? 22.069 10.167 -2.908 1.00 48.72 214 GLU A O 1
ATOM 1768 N N . GLU A 1 215 ? 23.235 8.636 -4.054 1.00 42.56 215 GLU A N 1
ATOM 1769 C CA . GLU A 1 215 ? 24.574 9.101 -3.680 1.00 42.56 215 GLU A CA 1
ATOM 1770 C C . GLU A 1 215 ? 25.019 10.412 -4.354 1.00 42.56 215 GLU A C 1
ATOM 1772 O O . GLU A 1 215 ? 26.069 10.942 -4.002 1.00 42.56 215 GLU A O 1
ATOM 1777 N N . SER A 1 216 ? 24.230 11.014 -5.251 1.00 45.81 216 SER A N 1
ATOM 1778 C CA . SER A 1 216 ? 24.602 12.286 -5.898 1.00 45.81 216 SER A CA 1
ATOM 1779 C C . SER A 1 216 ? 23.449 13.293 -6.007 1.00 45.81 216 SER A C 1
ATOM 1781 O O . SER A 1 216 ? 23.206 13.898 -7.048 1.00 45.81 216 SER A O 1
ATOM 1783 N N . LYS A 1 217 ? 22.724 13.521 -4.904 1.00 49.22 217 LYS A N 1
ATOM 1784 C CA . LYS A 1 217 ? 21.619 14.504 -4.853 1.00 49.22 217 LYS A CA 1
ATOM 1785 C C . LYS A 1 217 ? 22.041 15.972 -4.991 1.00 49.22 217 LYS A C 1
ATOM 1787 O O . LYS A 1 217 ? 21.162 16.807 -5.190 1.00 49.22 217 LYS A O 1
ATOM 1792 N N . ASP A 1 218 ? 23.329 16.296 -4.915 1.00 49.16 218 ASP A N 1
ATOM 1793 C CA . ASP A 1 218 ? 23.749 17.702 -4.916 1.00 49.16 218 ASP A CA 1
ATOM 1794 C C . ASP A 1 218 ? 23.649 18.372 -6.298 1.00 49.16 218 ASP A C 1
ATOM 1796 O O . ASP A 1 218 ? 23.522 19.591 -6.357 1.00 49.16 218 ASP A O 1
ATOM 1800 N N . GLU A 1 219 ? 23.559 17.610 -7.398 1.00 50.59 219 GLU A N 1
ATOM 1801 C CA . GLU A 1 219 ? 23.263 18.145 -8.739 1.00 50.59 219 GLU A CA 1
ATOM 1802 C C . GLU A 1 219 ? 22.477 17.131 -9.597 1.00 50.59 219 GLU A C 1
ATOM 1804 O O . GLU A 1 219 ? 22.980 16.597 -10.587 1.00 50.59 219 GLU A O 1
ATOM 1809 N N . ALA A 1 220 ? 21.218 16.845 -9.240 1.00 59.22 220 ALA A N 1
ATOM 1810 C CA . ALA A 1 220 ? 20.350 16.050 -10.114 1.00 59.22 220 ALA A CA 1
ATOM 1811 C C . ALA A 1 220 ? 20.125 16.795 -11.444 1.00 59.22 220 ALA A C 1
ATOM 1813 O O . ALA A 1 220 ? 19.508 17.863 -11.485 1.00 59.22 220 ALA A O 1
ATOM 1814 N N . SER A 1 221 ? 20.651 16.236 -12.537 1.00 74.81 221 SER A N 1
ATOM 1815 C CA . SER A 1 221 ? 20.513 16.821 -13.872 1.00 74.81 221 SER A CA 1
ATOM 1816 C C . SER A 1 221 ? 19.039 16.917 -14.300 1.00 74.81 221 SER A C 1
ATOM 1818 O O . SER A 1 221 ? 18.179 16.170 -13.833 1.00 74.81 221 SER A O 1
ATOM 1820 N N . GLU A 1 222 ? 18.727 17.816 -15.236 1.00 81.06 222 GLU A N 1
ATOM 1821 C CA . GLU A 1 222 ? 17.383 17.938 -15.833 1.00 81.06 222 GLU A CA 1
ATOM 1822 C C . GLU A 1 222 ? 16.884 16.602 -16.429 1.00 81.06 222 GLU A C 1
ATOM 1824 O O . GLU A 1 222 ? 15.687 16.296 -16.401 1.00 81.06 222 GLU A O 1
ATOM 1829 N N . PHE A 1 223 ? 17.819 15.763 -16.887 1.00 82.62 223 PHE A N 1
ATOM 1830 C CA . PHE A 1 223 ? 17.550 14.397 -17.322 1.00 82.62 223 PHE A CA 1
ATOM 1831 C C . PHE A 1 223 ? 17.101 13.494 -16.167 1.00 82.62 223 PHE A C 1
ATOM 1833 O O . PHE A 1 223 ? 16.085 12.821 -16.307 1.00 82.62 223 PHE A O 1
ATOM 1840 N N . GLU A 1 224 ? 17.775 13.514 -15.012 1.00 82.50 224 GLU A N 1
ATOM 1841 C CA . GLU A 1 224 ? 17.358 12.707 -13.854 1.00 82.50 224 GLU A CA 1
ATOM 1842 C C . GLU A 1 224 ? 15.987 13.122 -13.319 1.00 82.50 224 GLU A C 1
ATOM 1844 O O . GLU A 1 224 ? 15.168 12.262 -13.004 1.00 82.50 224 GLU A O 1
ATOM 1849 N N . ASN A 1 225 ? 15.678 14.422 -13.305 1.00 84.75 225 ASN A N 1
ATOM 1850 C CA . ASN A 1 225 ? 14.334 14.893 -12.953 1.00 84.75 225 ASN A CA 1
ATOM 1851 C C . ASN A 1 225 ? 13.269 14.343 -13.919 1.00 84.75 225 ASN A C 1
ATOM 1853 O O . ASN A 1 225 ? 12.199 13.906 -13.490 1.00 84.75 225 ASN A O 1
ATOM 1857 N N . SER A 1 226 ? 13.582 14.318 -15.218 1.00 88.19 226 SER A N 1
ATOM 1858 C CA . SER A 1 226 ? 12.707 13.735 -16.243 1.00 88.19 226 SER A CA 1
ATOM 1859 C C . SER A 1 226 ? 12.550 12.220 -16.057 1.00 88.19 226 SER A C 1
ATOM 1861 O O . SER A 1 226 ? 11.442 11.692 -16.166 1.00 88.19 226 SER A O 1
ATOM 1863 N N . MET A 1 227 ? 13.635 11.516 -15.722 1.00 88.81 227 MET A N 1
ATOM 1864 C CA . MET A 1 227 ? 13.613 10.082 -15.432 1.00 88.81 227 MET A CA 1
ATOM 1865 C C . MET A 1 227 ? 12.805 9.761 -14.172 1.00 88.81 227 MET A C 1
ATOM 1867 O O . MET A 1 227 ? 12.035 8.802 -14.176 1.00 88.81 227 MET A O 1
ATOM 1871 N N . ASP A 1 228 ? 12.904 10.567 -13.117 1.00 88.06 228 ASP A N 1
ATOM 1872 C CA . ASP A 1 228 ? 12.096 10.411 -11.904 1.00 88.06 228 ASP A CA 1
ATOM 1873 C C . ASP A 1 228 ? 10.599 10.613 -12.182 1.00 88.06 228 ASP A C 1
ATOM 1875 O O . ASP A 1 228 ? 9.766 9.854 -11.675 1.00 88.06 228 ASP A O 1
ATOM 1879 N N . GLU A 1 229 ? 10.238 11.562 -13.050 1.00 90.50 229 GLU A N 1
ATOM 1880 C CA . GLU A 1 229 ? 8.854 11.713 -13.506 1.00 90.50 229 GLU A CA 1
ATOM 1881 C C . GLU A 1 229 ? 8.383 10.485 -14.306 1.00 90.50 229 GLU A C 1
ATOM 1883 O O . GLU A 1 229 ? 7.269 9.987 -14.096 1.00 90.50 229 GLU A O 1
ATOM 1888 N N . MET A 1 230 ? 9.231 9.951 -15.193 1.00 92.88 230 MET A N 1
ATOM 1889 C CA . MET A 1 230 ? 8.935 8.730 -15.948 1.00 92.88 230 MET A CA 1
ATOM 1890 C C . MET A 1 230 ? 8.754 7.520 -15.027 1.00 92.88 230 MET A C 1
ATOM 1892 O O . MET A 1 230 ? 7.776 6.785 -15.190 1.00 92.88 230 MET A O 1
ATOM 1896 N N . ARG A 1 231 ? 9.628 7.339 -14.028 1.00 93.94 231 ARG A N 1
ATOM 1897 C CA . ARG A 1 231 ? 9.527 6.279 -13.009 1.00 93.94 231 ARG A CA 1
ATOM 1898 C C . ARG A 1 231 ? 8.225 6.383 -12.229 1.00 93.94 231 ARG A C 1
ATOM 1900 O O . ARG A 1 231 ? 7.528 5.382 -12.076 1.00 93.94 231 ARG A O 1
ATOM 1907 N N . LEU A 1 232 ? 7.851 7.590 -11.803 1.00 93.06 232 LEU A N 1
ATOM 1908 C CA . LEU A 1 232 ? 6.600 7.826 -11.086 1.00 93.06 232 LEU A CA 1
ATOM 1909 C C . LEU A 1 232 ? 5.380 7.437 -11.937 1.00 93.06 232 LEU A C 1
ATOM 1911 O O . LEU A 1 232 ? 4.498 6.714 -11.470 1.00 93.06 232 LEU A O 1
ATOM 1915 N N . ARG A 1 233 ? 5.331 7.867 -13.203 1.00 95.62 233 ARG A N 1
ATOM 1916 C CA . ARG A 1 233 ? 4.229 7.517 -14.116 1.00 95.62 233 ARG A CA 1
ATOM 1917 C C . ARG A 1 233 ? 4.185 6.014 -14.404 1.00 95.62 233 ARG A C 1
ATOM 1919 O O . ARG A 1 233 ? 3.113 5.415 -14.327 1.00 95.62 233 ARG A O 1
ATOM 1926 N N . ALA A 1 234 ? 5.332 5.396 -14.687 1.00 97.19 234 ALA A N 1
ATOM 1927 C CA . ALA A 1 234 ? 5.435 3.958 -14.922 1.00 97.19 234 ALA A CA 1
ATOM 1928 C C . ALA A 1 234 ? 5.012 3.143 -13.693 1.00 97.19 234 ALA A C 1
ATOM 1930 O O . ALA A 1 234 ? 4.297 2.155 -13.837 1.00 97.19 234 ALA A O 1
ATOM 1931 N N . GLY A 1 235 ? 5.356 3.596 -12.485 1.00 97.38 235 GLY A N 1
ATOM 1932 C CA . GLY A 1 235 ? 4.949 2.962 -11.235 1.00 97.38 235 GLY A CA 1
ATOM 1933 C C . GLY A 1 235 ? 3.430 2.881 -11.057 1.00 97.38 235 GLY A C 1
ATOM 1934 O O . GLY A 1 235 ? 2.905 1.843 -10.645 1.00 97.38 235 GLY A O 1
ATOM 1935 N N . PHE A 1 236 ? 2.697 3.939 -11.425 1.00 97.25 236 PHE A N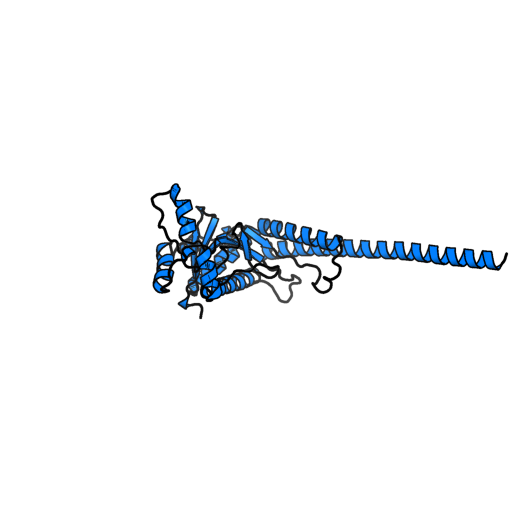 1
ATOM 1936 C CA . PHE A 1 236 ? 1.228 3.912 -11.443 1.00 97.25 236 PHE A CA 1
ATOM 1937 C C . PHE A 1 236 ? 0.663 3.032 -12.563 1.00 97.25 236 PHE A C 1
ATOM 1939 O O . PHE A 1 236 ? -0.316 2.322 -12.337 1.00 97.25 236 PHE A O 1
ATOM 1946 N N . L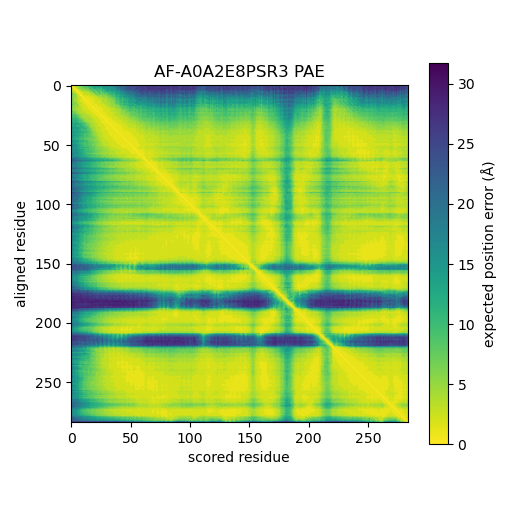EU A 1 237 ? 1.270 3.047 -13.754 1.00 98.25 237 LEU A N 1
ATOM 1947 C CA . LEU A 1 237 ? 0.840 2.199 -14.872 1.00 98.25 237 LEU A CA 1
ATOM 1948 C C . LEU A 1 237 ? 1.003 0.710 -14.551 1.00 98.25 237 LEU A C 1
ATOM 1950 O O . LEU A 1 237 ? 0.054 -0.050 -14.736 1.00 98.25 237 LEU A O 1
ATOM 1954 N N . LEU A 1 238 ? 2.149 0.313 -13.993 1.00 98.19 238 LEU A N 1
ATOM 1955 C CA . LEU A 1 238 ? 2.390 -1.045 -13.500 1.00 98.19 238 LEU A CA 1
ATOM 1956 C C . LEU A 1 238 ? 1.424 -1.410 -12.369 1.00 98.19 238 LEU A C 1
ATOM 1958 O O . LEU A 1 238 ? 0.855 -2.499 -12.354 1.00 98.19 238 LEU A O 1
ATOM 1962 N N . GLY A 1 239 ? 1.174 -0.480 -11.442 1.00 98.25 239 GLY A N 1
ATOM 1963 C CA . GLY A 1 239 ? 0.181 -0.658 -10.383 1.00 98.25 239 GLY A CA 1
ATOM 1964 C C . GLY A 1 239 ? -1.217 -0.952 -10.933 1.00 98.25 239 GLY A C 1
ATOM 1965 O O . GLY A 1 239 ? -1.929 -1.811 -10.411 1.00 98.25 239 GLY A O 1
ATOM 1966 N N . ALA A 1 240 ? -1.596 -0.280 -12.022 1.00 98.12 240 ALA A N 1
ATOM 1967 C CA . ALA A 1 240 ? -2.869 -0.479 -12.701 1.00 98.12 240 ALA A CA 1
ATOM 1968 C C . ALA A 1 240 ? -2.917 -1.768 -13.544 1.00 98.12 240 ALA A C 1
ATOM 1970 O O . ALA A 1 240 ? -3.978 -2.408 -13.580 1.00 98.12 240 ALA A O 1
ATOM 1971 N N . SER A 1 241 ? -1.817 -2.151 -14.210 1.00 98.19 241 SER A N 1
ATOM 1972 C CA . SER A 1 241 ? -1.737 -3.365 -15.040 1.00 98.19 241 SER A CA 1
ATOM 1973 C C . SER A 1 241 ? -1.739 -4.636 -14.187 1.00 98.19 241 SER A C 1
ATOM 1975 O O . SER A 1 241 ? -2.485 -5.571 -14.478 1.00 98.19 241 SER A O 1
ATOM 1977 N N . LEU A 1 242 ? -1.017 -4.622 -13.064 1.00 98.44 242 LEU A N 1
ATOM 1978 C CA . LEU A 1 242 ? -0.855 -5.749 -12.137 1.00 98.44 242 LEU A CA 1
ATOM 1979 C C . LEU A 1 242 ? -1.854 -5.740 -10.970 1.00 98.44 242 LEU A C 1
ATOM 1981 O O . LEU A 1 242 ? -1.745 -6.535 -10.032 1.00 98.44 242 LEU A O 1
ATOM 1985 N N . ARG A 1 243 ? -2.864 -4.857 -11.003 1.00 98.19 243 ARG A N 1
ATOM 1986 C CA . ARG A 1 243 ? -3.813 -4.670 -9.890 1.00 98.19 243 ARG A CA 1
ATOM 1987 C C . ARG A 1 243 ? -4.488 -5.962 -9.434 1.00 98.19 243 ARG A C 1
ATOM 1989 O O . ARG A 1 243 ? -4.834 -6.085 -8.266 1.00 98.19 243 ARG A O 1
ATOM 1996 N N . ARG A 1 244 ? -4.707 -6.924 -10.339 1.00 98.38 244 ARG A N 1
ATOM 1997 C CA . ARG A 1 244 ? -5.386 -8.191 -10.022 1.00 98.38 244 ARG A CA 1
ATOM 1998 C C . ARG A 1 244 ? -4.478 -9.102 -9.197 1.00 98.38 244 ARG A C 1
ATOM 2000 O O . ARG A 1 244 ? -4.951 -9.701 -8.238 1.00 98.38 244 ARG A O 1
ATOM 2007 N N . GLN A 1 245 ? -3.195 -9.161 -9.532 1.00 98.44 245 GLN A N 1
ATOM 2008 C CA . GLN A 1 245 ? -2.171 -9.897 -8.794 1.00 98.44 245 GLN A CA 1
ATOM 2009 C C . GLN A 1 245 ? -1.934 -9.261 -7.423 1.00 98.44 245 GLN A C 1
ATOM 2011 O O . GLN A 1 245 ? -1.972 -9.936 -6.396 1.00 98.44 245 GLN A O 1
ATOM 2016 N N . PHE A 1 246 ? -1.782 -7.935 -7.380 1.00 98.56 246 PHE A N 1
ATOM 2017 C CA . PHE A 1 246 ? -1.583 -7.214 -6.122 1.00 98.56 246 PHE A CA 1
ATOM 2018 C C . PHE A 1 246 ? -2.801 -7.300 -5.202 1.00 98.56 246 PHE A C 1
ATOM 2020 O O . PHE A 1 246 ? -2.652 -7.469 -3.993 1.00 98.56 246 PHE A O 1
ATOM 2027 N N . ARG A 1 247 ? -4.014 -7.295 -5.763 1.00 98.31 247 ARG A N 1
ATOM 2028 C CA . ARG A 1 247 ? -5.239 -7.563 -5.007 1.00 98.31 247 ARG A CA 1
ATOM 2029 C C . ARG A 1 247 ? -5.249 -8.961 -4.391 1.00 98.31 247 ARG A C 1
ATOM 2031 O O . ARG A 1 247 ? -5.673 -9.086 -3.244 1.00 98.31 247 ARG A O 1
ATOM 2038 N N . ALA A 1 248 ? -4.812 -9.988 -5.124 1.00 98.38 248 ALA A N 1
ATOM 2039 C CA . ALA A 1 248 ? -4.693 -11.352 -4.602 1.00 98.38 248 ALA A CA 1
ATOM 2040 C C . ALA A 1 248 ? -3.733 -11.397 -3.408 1.00 98.38 248 ALA A C 1
ATOM 2042 O O . ALA A 1 248 ? -4.110 -11.859 -2.334 1.00 98.38 248 ALA A O 1
ATOM 2043 N N . ALA A 1 249 ? -2.540 -10.815 -3.559 1.00 98.50 249 ALA A N 1
ATOM 2044 C CA . ALA A 1 249 ? -1.546 -10.744 -2.492 1.00 98.50 249 ALA A CA 1
ATOM 2045 C C . ALA A 1 249 ? -2.043 -9.961 -1.260 1.00 98.50 249 ALA A C 1
ATOM 2047 O O . ALA A 1 249 ? -1.830 -10.393 -0.123 1.00 98.50 249 ALA A O 1
ATOM 2048 N N . LEU A 1 250 ? -2.747 -8.840 -1.460 1.00 98.75 250 LEU A N 1
ATOM 2049 C CA . LEU A 1 250 ? -3.310 -8.048 -0.364 1.00 98.75 250 LEU A CA 1
ATOM 2050 C C . LEU A 1 250 ? -4.417 -8.818 0.368 1.00 98.75 250 LEU A C 1
ATOM 2052 O O . LEU A 1 250 ? -4.420 -8.875 1.594 1.00 98.75 250 LEU A O 1
ATOM 2056 N N . ALA A 1 251 ? -5.330 -9.450 -0.369 1.00 98.50 251 ALA A N 1
ATOM 2057 C CA . ALA A 1 251 ? -6.400 -10.259 0.210 1.00 98.50 251 ALA A CA 1
ATOM 2058 C C . ALA A 1 251 ? -5.854 -11.463 0.991 1.00 98.50 251 ALA A C 1
ATOM 2060 O O . ALA A 1 251 ? -6.328 -11.756 2.088 1.00 98.50 251 ALA A O 1
ATOM 2061 N N . GLU A 1 252 ? -4.831 -12.132 0.454 1.00 98.56 252 GLU A N 1
ATOM 2062 C CA . GLU A 1 252 ? -4.142 -13.221 1.142 1.00 98.56 252 GLU A CA 1
ATOM 2063 C C . GLU A 1 252 ? -3.506 -12.740 2.446 1.00 98.56 252 GLU A C 1
ATOM 2065 O O . GLU A 1 252 ? -3.689 -13.366 3.488 1.00 98.56 252 GLU A O 1
ATOM 2070 N N . THR A 1 253 ? -2.829 -11.592 2.402 1.00 98.75 253 THR A N 1
ATOM 2071 C CA . THR A 1 253 ? -2.214 -10.967 3.577 1.00 98.75 253 THR A CA 1
ATOM 2072 C C . THR A 1 253 ? -3.251 -10.673 4.660 1.00 98.75 253 THR A C 1
ATOM 2074 O O . THR A 1 253 ? -3.057 -11.043 5.817 1.00 98.75 253 THR A O 1
ATOM 2077 N N . LEU A 1 254 ? -4.381 -10.061 4.292 1.00 98.75 254 LEU A N 1
ATOM 2078 C CA . LEU A 1 254 ? -5.470 -9.762 5.225 1.00 98.75 254 LEU A CA 1
ATOM 2079 C C . LEU A 1 254 ? -6.038 -11.036 5.857 1.00 98.75 254 LEU A C 1
ATOM 2081 O O . LEU A 1 254 ? -6.224 -11.080 7.070 1.00 98.75 254 LEU A O 1
ATOM 2085 N N . LEU A 1 255 ? -6.252 -12.094 5.069 1.00 98.50 255 LEU A N 1
ATOM 2086 C CA . LEU A 1 255 ? -6.718 -13.380 5.590 1.00 98.50 255 LEU A CA 1
ATOM 2087 C C . LEU A 1 255 ? -5.722 -14.024 6.558 1.00 98.50 255 LEU A C 1
ATOM 2089 O O . LEU A 1 255 ? -6.143 -14.573 7.576 1.00 98.50 255 LEU A O 1
ATOM 2093 N N . GLN A 1 256 ? -4.422 -13.980 6.255 1.00 98.38 256 GLN A N 1
ATOM 2094 C CA . GLN A 1 256 ? -3.382 -14.511 7.140 1.00 98.38 256 GLN A CA 1
ATOM 2095 C C . GLN A 1 256 ? -3.384 -13.769 8.480 1.00 98.38 256 GLN A C 1
ATOM 2097 O O . GLN A 1 256 ? -3.541 -14.395 9.525 1.00 98.38 256 GLN A O 1
ATOM 2102 N N . LEU A 1 257 ? -3.312 -12.437 8.452 1.00 98.56 257 LEU A N 1
ATOM 2103 C CA . LEU A 1 257 ? -3.274 -11.612 9.664 1.00 98.56 257 LEU A CA 1
ATOM 2104 C C . LEU A 1 257 ? -4.581 -11.691 10.464 1.00 98.56 257 LEU A C 1
ATOM 2106 O O . LEU A 1 257 ? -4.561 -11.648 11.694 1.00 98.56 257 LEU A O 1
ATOM 2110 N N . GLN A 1 258 ? -5.716 -11.870 9.787 1.00 98.06 258 GLN A N 1
ATOM 2111 C CA . GLN A 1 258 ? -6.994 -12.118 10.445 1.00 98.06 258 GLN A CA 1
ATOM 2112 C C . GLN A 1 258 ? -7.020 -13.470 11.169 1.00 98.06 258 GLN A C 1
ATOM 2114 O O . GLN A 1 258 ? -7.514 -13.557 12.292 1.00 98.06 258 GLN A O 1
ATOM 2119 N N . LYS A 1 259 ? -6.464 -14.528 10.564 1.00 97.38 259 LYS A N 1
ATOM 2120 C CA . LYS A 1 259 ? -6.326 -15.849 11.207 1.00 97.38 259 LYS A CA 1
ATOM 2121 C C . LYS A 1 259 ? -5.342 -15.826 12.377 1.00 97.38 259 LYS A C 1
ATOM 2123 O O . LYS A 1 259 ? -5.569 -16.519 13.362 1.00 97.38 259 LYS A O 1
ATOM 2128 N N . GLU A 1 260 ? -4.290 -15.018 12.275 1.00 97.50 260 GLU A N 1
ATOM 2129 C CA . GLU A 1 260 ? -3.310 -14.780 13.343 1.00 97.50 260 GLU A CA 1
ATOM 2130 C C . GLU A 1 260 ? -3.880 -13.920 14.492 1.00 97.50 260 GLU A C 1
ATOM 2132 O O . GLU A 1 260 ? -3.237 -13.784 15.529 1.00 97.50 260 GLU A O 1
ATOM 2137 N N . GLY A 1 261 ? -5.087 -13.356 14.346 1.00 96.88 261 GLY A N 1
ATOM 2138 C CA . GLY A 1 261 ? -5.710 -12.521 15.375 1.00 96.88 261 GLY A CA 1
ATOM 2139 C C . GLY A 1 261 ? -5.059 -11.145 15.520 1.00 96.88 261 GLY A C 1
ATOM 2140 O O . GLY A 1 261 ? -5.108 -10.560 16.597 1.00 96.88 261 GLY A O 1
ATOM 2141 N N . ILE A 1 262 ? -4.452 -10.626 14.450 1.00 98.12 262 ILE A N 1
ATOM 2142 C CA . ILE A 1 262 ? -3.797 -9.308 14.419 1.00 98.12 262 ILE A CA 1
ATOM 2143 C C . ILE A 1 262 ? -4.782 -8.201 14.022 1.00 98.12 262 ILE A C 1
ATOM 2145 O O . ILE A 1 262 ? -4.700 -7.073 14.510 1.00 98.12 262 ILE A O 1
ATOM 2149 N N . LEU A 1 263 ? -5.715 -8.512 13.124 1.00 98.19 263 LEU A N 1
ATOM 2150 C CA . LEU A 1 263 ? -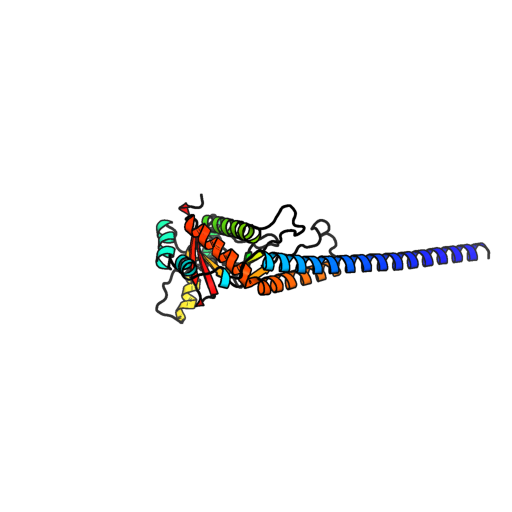6.683 -7.562 12.583 1.00 98.19 263 LEU A CA 1
ATOM 2151 C C . LEU A 1 263 ? -8.012 -8.241 12.265 1.00 98.19 263 LEU A C 1
ATOM 2153 O O . LEU A 1 263 ? -8.071 -9.459 12.115 1.00 98.19 263 LEU A O 1
ATOM 2157 N N . TYR A 1 264 ? -9.054 -7.440 12.090 1.00 97.94 264 TYR A N 1
ATOM 2158 C CA . TYR A 1 264 ? -10.250 -7.823 11.346 1.00 97.94 264 TYR A CA 1
ATOM 2159 C C . TYR A 1 264 ? -10.293 -7.069 10.021 1.00 97.94 264 TYR A C 1
ATOM 2161 O O . TYR A 1 264 ? -9.905 -5.899 9.955 1.00 97.94 264 TYR A O 1
ATOM 2169 N N . ALA A 1 265 ? -10.746 -7.747 8.968 1.00 97.38 265 ALA A N 1
ATOM 2170 C CA . ALA A 1 265 ? -10.924 -7.178 7.643 1.00 97.38 265 ALA A CA 1
ATOM 2171 C C . ALA A 1 265 ? -12.340 -7.452 7.120 1.00 97.38 265 ALA A C 1
ATOM 2173 O O . ALA A 1 265 ? -12.849 -8.565 7.245 1.00 97.38 265 ALA A O 1
ATOM 2174 N N . ILE A 1 266 ? -12.930 -6.450 6.465 1.00 95.50 266 ILE A N 1
ATOM 2175 C CA . ILE A 1 266 ? -14.209 -6.562 5.756 1.00 95.50 266 ILE A CA 1
ATOM 2176 C C . ILE A 1 266 ? -13.991 -6.281 4.274 1.00 95.50 266 ILE A C 1
ATOM 2178 O O . ILE A 1 266 ? -13.500 -5.216 3.903 1.00 95.50 266 ILE A O 1
ATOM 2182 N N . TYR A 1 267 ? -14.401 -7.203 3.404 1.00 95.75 267 TYR A N 1
ATOM 2183 C CA . TYR A 1 267 ? -14.434 -6.980 1.962 1.00 95.75 267 TYR A CA 1
ATOM 2184 C C . TYR A 1 267 ? -15.679 -6.181 1.534 1.00 95.75 267 TYR A C 1
ATOM 2186 O O . TYR A 1 267 ? -16.760 -6.739 1.288 1.00 95.75 267 TYR A O 1
ATOM 2194 N N . GLU A 1 268 ? -15.506 -4.867 1.371 1.00 92.56 268 GLU A N 1
ATOM 2195 C CA . GLU A 1 268 ? -16.558 -3.923 0.994 1.00 92.56 268 GLU A CA 1
ATOM 2196 C C . GLU A 1 268 ? -16.603 -3.687 -0.521 1.00 92.56 268 GLU A C 1
ATOM 2198 O O . GLU A 1 268 ? -16.047 -2.734 -1.075 1.00 92.56 268 GLU A O 1
ATOM 2203 N N . ARG A 1 269 ? -17.325 -4.563 -1.228 1.00 88.94 269 ARG A N 1
ATOM 2204 C CA . ARG A 1 269 ? -17.393 -4.533 -2.698 1.00 88.94 269 ARG A CA 1
ATOM 2205 C C . ARG A 1 269 ? -17.862 -3.182 -3.252 1.00 88.94 269 ARG A C 1
ATOM 2207 O O . ARG A 1 269 ? -17.260 -2.699 -4.207 1.00 88.94 269 ARG A O 1
ATOM 2214 N N . ASN A 1 270 ? -18.882 -2.582 -2.634 1.00 88.69 270 ASN A N 1
ATOM 2215 C CA . ASN A 1 270 ? -19.500 -1.331 -3.091 1.00 88.69 270 ASN A CA 1
ATOM 2216 C C . ASN A 1 270 ? -18.601 -0.102 -2.888 1.00 88.69 270 ASN A C 1
ATOM 2218 O O . ASN A 1 270 ? -18.640 0.809 -3.708 1.00 88.69 270 ASN A O 1
ATOM 2222 N N . GLN A 1 271 ? -17.782 -0.087 -1.831 1.00 87.88 271 GLN A N 1
ATOM 2223 C CA . GLN A 1 271 ? -16.834 1.002 -1.549 1.00 87.88 271 GLN A CA 1
ATOM 2224 C C . GLN A 1 271 ? -15.472 0.800 -2.225 1.00 87.88 271 GLN A C 1
ATOM 2226 O O . GLN A 1 271 ? -14.619 1.682 -2.207 1.00 87.88 271 GLN A O 1
ATOM 2231 N N . ARG A 1 272 ? -15.281 -0.362 -2.857 1.00 94.38 272 ARG A N 1
ATOM 2232 C CA . ARG A 1 272 ? -14.039 -0.782 -3.512 1.00 94.38 272 ARG A CA 1
ATOM 2233 C C . ARG A 1 272 ? -12.830 -0.899 -2.573 1.00 94.38 272 ARG A C 1
ATOM 2235 O O . ARG A 1 272 ? -11.688 -0.827 -3.022 1.00 94.38 272 ARG A O 1
ATOM 2242 N N . CYS A 1 273 ? -13.062 -1.147 -1.287 1.00 96.81 273 CYS A N 1
ATOM 2243 C CA . CYS A 1 273 ? -12.007 -1.241 -0.284 1.00 96.81 273 CYS A CA 1
ATOM 2244 C C . CYS A 1 273 ? -12.096 -2.504 0.585 1.00 96.81 273 CYS A C 1
ATOM 2246 O O . CYS A 1 273 ? -13.076 -3.255 0.558 1.00 96.81 273 CYS A O 1
ATOM 2248 N N . TYR A 1 274 ? -11.026 -2.735 1.341 1.00 98.12 274 TYR A N 1
ATOM 2249 C CA . TYR A 1 274 ? -11.054 -3.511 2.568 1.00 98.12 274 TYR A CA 1
ATOM 2250 C C . TYR A 1 274 ? -11.110 -2.547 3.748 1.00 98.12 274 TYR A C 1
ATOM 2252 O O . TYR A 1 274 ? -10.229 -1.694 3.873 1.00 98.12 274 TYR A O 1
ATOM 2260 N N . HIS A 1 275 ? -12.115 -2.699 4.604 1.00 97.88 275 HIS A N 1
ATOM 2261 C CA . HIS A 1 275 ? -12.157 -2.017 5.891 1.00 97.88 275 HIS A CA 1
ATOM 2262 C C . HIS A 1 275 ? -11.349 -2.833 6.899 1.00 97.88 275 HIS A C 1
ATOM 2264 O O . HIS A 1 275 ? -11.647 -4.009 7.105 1.00 97.88 275 HIS A O 1
ATOM 2270 N N . VAL A 1 276 ? -10.318 -2.245 7.500 1.00 98.31 276 VAL A N 1
ATOM 2271 C CA . VAL A 1 276 ? -9.392 -2.944 8.400 1.00 98.31 276 VAL A CA 1
ATOM 2272 C C . VAL A 1 276 ? -9.443 -2.309 9.779 1.00 98.31 276 VAL A C 1
ATOM 2274 O O . VAL A 1 276 ? -9.314 -1.095 9.896 1.00 98.31 276 VAL A O 1
ATOM 2277 N N . THR A 1 277 ? -9.563 -3.127 10.823 1.00 98.12 277 THR A N 1
ATOM 2278 C CA . THR A 1 277 ? -9.420 -2.705 12.224 1.00 98.12 277 THR A CA 1
ATOM 2279 C C . THR A 1 277 ? -8.344 -3.547 12.890 1.00 98.12 277 THR A C 1
ATOM 2281 O O . THR A 1 277 ? -8.420 -4.775 12.889 1.00 98.12 277 THR A O 1
ATOM 2284 N N . ILE A 1 278 ? -7.332 -2.896 13.460 1.00 98.19 278 ILE A N 1
ATOM 2285 C CA . ILE A 1 278 ? -6.251 -3.581 14.174 1.00 98.19 278 ILE A CA 1
ATOM 2286 C C . ILE A 1 278 ? -6.719 -3.964 15.577 1.00 98.19 278 ILE A C 1
ATOM 2288 O O . ILE A 1 278 ? -7.381 -3.171 16.243 1.00 98.19 278 ILE A O 1
ATOM 2292 N N . LEU A 1 279 ? -6.349 -5.165 16.030 1.00 97.25 279 LEU A N 1
ATOM 2293 C CA . LEU A 1 279 ? -6.625 -5.664 17.376 1.00 97.25 279 LEU A CA 1
ATOM 2294 C C . LEU A 1 279 ? -5.491 -5.230 18.323 1.00 97.25 279 LEU A C 1
ATOM 2296 O O . LEU A 1 279 ? -4.408 -5.815 18.264 1.00 97.25 279 LEU A O 1
ATOM 2300 N N . PRO A 1 280 ? -5.690 -4.232 19.209 1.00 94.06 280 PRO A N 1
ATOM 2301 C CA . PRO A 1 280 ? -4.588 -3.658 19.989 1.00 94.06 280 PRO A CA 1
ATOM 2302 C C . PRO A 1 280 ? -3.904 -4.673 20.908 1.00 94.06 280 PRO A C 1
ATOM 2304 O O . PRO A 1 280 ? -2.689 -4.641 21.065 1.00 94.06 280 PRO A O 1
ATOM 2307 N N . ASP A 1 281 ? -4.669 -5.622 21.454 1.00 91.94 281 ASP A N 1
ATOM 2308 C CA . ASP A 1 281 ? -4.161 -6.673 22.344 1.00 91.94 281 ASP A CA 1
ATOM 2309 C C . ASP A 1 281 ? -3.102 -7.573 21.687 1.00 91.94 281 ASP A C 1
ATOM 2311 O O . ASP A 1 281 ? -2.248 -8.119 22.387 1.00 91.94 281 ASP A O 1
ATOM 2315 N N . ALA A 1 282 ? -3.158 -7.731 20.359 1.00 91.44 282 ALA A N 1
ATOM 2316 C CA . ALA A 1 282 ? -2.214 -8.535 19.584 1.00 91.44 282 ALA A CA 1
ATOM 2317 C C . ALA A 1 282 ? -0.924 -7.772 19.241 1.00 91.44 282 ALA A C 1
ATOM 2319 O O . ALA A 1 282 ? 0.076 -8.374 18.854 1.00 91.44 282 ALA A O 1
ATOM 2320 N N . ILE A 1 283 ? -0.942 -6.446 19.391 1.00 87.31 283 ILE A N 1
ATOM 2321 C CA . ILE A 1 283 ? 0.142 -5.540 19.033 1.00 87.31 283 ILE A CA 1
ATOM 2322 C C . ILE A 1 283 ? 0.761 -4.988 20.322 1.00 87.31 283 ILE A C 1
ATOM 2324 O O . ILE A 1 283 ? 0.553 -3.834 20.689 1.00 87.31 283 ILE A O 1
ATOM 2328 N N . ARG A 1 284 ? 1.515 -5.831 21.034 1.00 64.44 284 ARG A N 1
ATOM 2329 C CA . ARG A 1 284 ? 2.384 -5.398 22.143 1.00 64.44 284 ARG A CA 1
ATOM 2330 C C . ARG A 1 284 ? 3.800 -5.171 21.632 1.00 64.44 284 ARG A C 1
ATOM 2332 O O . ARG A 1 284 ? 4.254 -5.928 20.746 1.00 64.44 284 ARG A O 1
#

Solvent-accessible surface area (backbone atoms only — not comparable to full-atom values): 15359 Å² total; per-residue (Å²): 111,72,70,59,55,52,52,53,51,51,51,50,51,53,51,52,50,52,52,49,51,49,52,53,52,51,53,51,49,52,51,52,53,51,52,52,51,52,51,51,53,47,51,55,50,54,52,52,50,51,48,64,77,71,40,56,40,29,78,79,67,54,48,76,65,59,56,47,59,32,50,65,47,48,74,67,57,50,43,49,54,45,62,73,66,71,66,71,65,40,50,43,68,71,52,51,56,53,35,38,75,72,61,62,25,40,78,64,82,79,58,94,82,44,56,45,47,71,49,89,52,53,77,91,31,37,35,22,18,56,42,26,48,54,44,50,51,51,49,42,54,46,30,52,50,56,70,51,66,80,67,53,94,83,50,88,76,76,90,66,56,65,21,44,25,34,57,37,40,32,43,30,31,54,67,46,53,74,64,37,86,80,44,91,85,64,73,68,66,57,56,24,14,52,17,34,18,36,29,32,37,51,62,44,37,33,35,48,64,86,71,81,75,84,87,58,73,91,69,68,47,76,64,53,57,51,48,52,52,50,42,55,55,48,12,41,51,49,14,60,74,44,20,43,28,53,29,29,32,46,53,50,38,51,52,51,38,36,74,72,54,42,33,47,42,27,67,37,75,93,80,49,26,34,45,36,32,41,38,54,88,63,50,123

pLDDT: mean 88.61, std 13.48, range [42.56, 98.75]

Mean predicted aligned error: 7.14 Å

Nearest PDB structures (foldseek):
  8q2g-assembly1_A  TM=5.454E-01  e=1.440E-02  Escherichia phage ECD7
  5opz-assembly2_B  TM=5.616E-01  e=2.264E-02  Serratia marcescens
  9gc3-assembly1_A  TM=1.579E-01  e=1.762E+00  Saccharomyces cerevisiae
  4xd7-assembly1_G  TM=1.486E-01  e=5.458E+00  Bacillus sp. PS3

Sequence (284 aa):
MKSLLTVSSLFLLILCGAVYYHFYSLDTRQKEMVENLDGFRQEIYDTERFYIENLPIYEDWSDGGKEADLRRFLLKEHLQVVDKAGLEPVGSVDEIQSMSKEGTLVSLEQDKSTPYYFYNVKKEHRYLHPAAHKGLLILAERFQKVLHRNLDSKDQFKPVIIKFAISSALRPVHYQKDLRERNANASFVSSHSYGLSFDLFYDSFYVNLRGAEEESKDEASEFENSMDEMRLRAGFLLGASLRRQFRAALAETLLQLQKEGILYAIYERNQRCYHVTILPDAIR